Protein AF-A0A5C7Q9T4-F1 (afdb_monomer_lite)

Foldseek 3Di:
DDFDDLDCADPPDDQLALSVLSVLLVVLLVCVVVLVPCVVVNLVSVVSCVVSVSQQSGAARVRHGDPDLQSQCCDDPPRHNVHHPVVNVVSNCVNLVVLVVLLVVQPLDDPPPCPPDPDDDDDDDDDDPPCPVVVVSSLLSNQLNQAPVVLSVCVSVVLEDSVLSSLRRDNDQDPLSVVLVVQLVVVLVPDDPPDDSVVSSVVSSVSSCVSNVNDDCDPVNVVVVCVVVDDPVRVVVVVVVVVVVVVCVVVVHDDDPPPDPDDD

Radius of gyration: 26.48 Å; chains: 1; bounding box: 63×53×76 Å

Secondary structure (DSSP, 8-state):
-PPPP-----TTSPTTSHHHHHHHHHHHHHHHHHTTT-HHHHHHHHHHHHHTTGGGTSB-TTSPBPSSHHHHHHSPTTTS--S-HHHHHHHHHHHHHHHHHHHHSS-----------S----------TTTHHHHHHHHHHHHHHTS-HHHHHHHHTTSS-HHHHHHT--SS--HHHHHHHHHHHHHHHHS-TTS-HHHHHHHHHHHHHHHTT-----HHHHHHHHHHHS-HHHHHHHHHHHHHHHHHHHTTPPPP--------

pLDDT: mean 82.2, std 15.36, range [41.22, 98.38]

Structure (mmCIF, N/CA/C/O backbone):
data_AF-A0A5C7Q9T4-F1
#
_entry.id   AF-A0A5C7Q9T4-F1
#
loop_
_atom_site.group_PDB
_atom_site.id
_atom_site.type_symbol
_atom_site.label_atom_id
_atom_site.label_alt_id
_atom_site.label_comp_id
_atom_site.label_asym_id
_atom_site.label_entity_id
_atom_site.label_seq_id
_atom_site.pdbx_PDB_ins_code
_atom_site.Cartn_x
_atom_site.Cartn_y
_atom_site.Cartn_z
_atom_site.occupancy
_atom_site.B_iso_or_equiv
_atom_site.auth_seq_id
_atom_site.auth_comp_id
_atom_site.auth_asym_id
_atom_site.auth_atom_id
_atom_site.pdbx_PDB_model_num
ATOM 1 N N . MET A 1 1 ? -27.578 15.541 31.234 1.00 64.31 1 MET A N 1
ATOM 2 C CA . MET A 1 1 ? -26.985 14.661 30.208 1.00 64.31 1 MET A CA 1
ATOM 3 C C . MET A 1 1 ? -25.746 15.374 29.712 1.00 64.31 1 MET A C 1
ATOM 5 O O . MET A 1 1 ? -25.884 16.504 29.267 1.00 64.31 1 MET A O 1
ATOM 9 N N . HIS A 1 2 ? -24.559 14.806 29.917 1.00 73.44 2 HIS A N 1
ATOM 10 C CA . HIS A 1 2 ? -23.342 15.383 29.350 1.00 73.44 2 HIS A CA 1
ATOM 11 C C . HIS A 1 2 ? -23.362 15.123 27.846 1.00 73.44 2 HIS A C 1
ATOM 13 O O . HIS A 1 2 ? -23.604 13.993 27.428 1.00 73.44 2 HIS A O 1
ATOM 19 N N . GLU A 1 3 ? -23.189 16.174 27.053 1.00 86.62 3 GLU A N 1
ATOM 20 C CA . GLU A 1 3 ? -23.023 16.048 25.611 1.00 86.62 3 GLU A CA 1
ATOM 21 C C . GLU A 1 3 ? -21.718 15.289 25.364 1.00 86.62 3 GLU A C 1
ATOM 23 O O . GLU A 1 3 ? -20.649 15.720 25.797 1.00 86.62 3 GLU A O 1
ATOM 28 N N . VAL A 1 4 ? -21.821 14.100 24.770 1.00 88.62 4 VAL A N 1
ATOM 29 C CA . VAL A 1 4 ? -20.644 13.309 24.416 1.00 88.62 4 VAL A CA 1
ATOM 30 C C . VAL A 1 4 ? -20.011 14.009 23.217 1.00 88.62 4 VAL A C 1
ATOM 32 O O . VAL A 1 4 ? -20.686 14.252 22.217 1.00 88.62 4 VAL A O 1
ATOM 35 N N . ASP A 1 5 ? -18.729 14.346 23.314 1.00 89.88 5 ASP A N 1
ATOM 36 C CA . ASP A 1 5 ? -17.977 14.922 22.201 1.00 89.88 5 ASP A CA 1
ATOM 37 C C . ASP A 1 5 ? -17.428 13.785 21.320 1.00 89.88 5 ASP A C 1
ATOM 39 O O . ASP A 1 5 ? -16.697 12.926 21.826 1.00 89.88 5 ASP A O 1
ATOM 43 N N . PRO A 1 6 ? -17.737 13.752 20.009 1.00 90.00 6 PRO A N 1
ATOM 44 C CA . PRO A 1 6 ? -17.131 12.795 19.091 1.00 90.00 6 PRO A CA 1
ATOM 45 C C . PRO A 1 6 ? -15.609 12.919 19.025 1.00 90.00 6 PRO A C 1
ATOM 47 O O . PRO A 1 6 ? -14.970 11.962 18.582 1.00 90.00 6 PRO A O 1
ATOM 50 N N . GLY A 1 7 ? -15.047 14.061 19.431 1.00 92.81 7 GLY A N 1
ATOM 51 C CA . GLY A 1 7 ? -13.624 14.323 19.575 1.00 92.81 7 GLY A CA 1
ATOM 52 C C . GLY A 1 7 ? -12.875 14.397 18.245 1.00 92.81 7 GLY A C 1
ATOM 53 O O . GLY A 1 7 ? -13.210 13.729 17.263 1.00 92.81 7 GLY A O 1
ATOM 54 N N . TYR A 1 8 ? -11.812 15.200 18.211 1.00 95.62 8 TYR A N 1
ATOM 55 C CA . TYR A 1 8 ? -10.922 15.282 17.046 1.00 95.62 8 TYR A CA 1
ATOM 56 C C . TYR A 1 8 ? -9.756 14.285 17.095 1.00 95.62 8 TYR A C 1
ATOM 58 O O . TYR A 1 8 ? -9.153 13.988 16.059 1.00 95.62 8 TYR A O 1
ATOM 66 N N . GLY A 1 9 ? -9.475 13.742 18.282 1.00 95.50 9 GLY A N 1
ATOM 67 C CA . GLY A 1 9 ? -8.268 12.971 18.543 1.00 95.50 9 GLY A CA 1
ATOM 68 C C . GLY A 1 9 ? -7.010 13.840 18.581 1.00 95.50 9 GLY A C 1
ATOM 69 O O . GLY A 1 9 ? -7.016 15.003 18.170 1.00 95.50 9 GLY A O 1
ATOM 70 N N . ASP A 1 10 ? -5.907 13.245 19.025 1.00 94.69 10 ASP A N 1
ATOM 71 C CA . ASP A 1 10 ? -4.576 13.853 18.997 1.00 94.69 10 ASP A CA 1
ATOM 72 C C . ASP A 1 10 ? -3.753 13.256 17.833 1.00 94.69 10 ASP A C 1
ATOM 74 O O . ASP A 1 10 ? -3.577 12.035 17.767 1.00 94.69 10 ASP A O 1
ATOM 78 N N . PRO A 1 11 ? -3.239 14.075 16.889 1.00 92.62 11 PRO A N 1
ATOM 79 C CA . PRO A 1 11 ? -2.402 13.594 15.786 1.00 92.62 11 PRO A CA 1
ATOM 80 C C . PRO A 1 11 ? -1.070 12.967 16.231 1.00 92.62 11 PRO A C 1
ATOM 82 O O . PRO A 1 11 ? -0.443 12.273 15.431 1.00 92.62 11 PRO A O 1
ATOM 85 N N . LEU A 1 12 ? -0.625 13.211 17.467 1.00 95.25 12 LEU A N 1
ATOM 86 C CA . LEU A 1 12 ? 0.589 12.636 18.052 1.00 95.25 12 LEU A CA 1
ATOM 87 C C . LEU A 1 12 ? 0.303 11.431 18.959 1.00 95.25 12 LEU A C 1
ATOM 89 O O . LEU A 1 12 ? 1.236 10.850 19.519 1.00 95.25 12 LEU A O 1
ATOM 93 N N . ALA A 1 13 ? -0.965 11.033 19.093 1.00 95.69 13 ALA A N 1
ATOM 94 C CA . ALA A 1 13 ? -1.347 9.896 19.909 1.00 95.69 13 ALA A CA 1
ATOM 95 C C . ALA A 1 13 ? -0.733 8.591 19.387 1.00 95.69 13 ALA A C 1
ATOM 97 O O . ALA A 1 13 ? -0.634 8.339 18.182 1.00 95.69 13 ALA A O 1
ATOM 98 N N . SER A 1 14 ? -0.347 7.718 20.315 1.00 96.00 14 SER A N 1
ATOM 99 C CA . SER A 1 14 ? 0.186 6.403 19.973 1.00 96.00 14 SER A CA 1
ATOM 100 C C . SER A 1 14 ? -0.872 5.546 19.272 1.00 96.00 14 SER A C 1
ATOM 102 O O . SER A 1 14 ? -2.052 5.551 19.635 1.00 96.00 14 SER A O 1
ATOM 104 N N . ILE A 1 15 ? -0.448 4.779 18.265 1.00 95.62 15 ILE A N 1
ATOM 105 C CA . ILE A 1 15 ? -1.334 3.874 17.521 1.00 95.62 15 ILE A CA 1
ATOM 106 C C . ILE A 1 15 ? -1.974 2.868 18.487 1.00 95.62 15 ILE A C 1
ATOM 108 O O . ILE A 1 15 ? -1.276 2.213 19.260 1.00 95.62 15 ILE A O 1
ATOM 112 N N . GLY A 1 16 ? -3.298 2.721 18.406 1.00 93.62 16 GLY A N 1
ATOM 113 C CA . GLY A 1 16 ? -4.087 1.855 19.287 1.00 93.62 16 GLY A CA 1
ATOM 114 C C . GLY A 1 16 ? -4.575 2.522 20.578 1.00 93.62 16 GLY A C 1
ATOM 115 O O . GLY A 1 16 ? -5.223 1.856 21.377 1.00 93.62 16 GLY A O 1
ATOM 116 N N . SER A 1 17 ? -4.294 3.810 20.790 1.00 97.94 17 SER A N 1
ATOM 117 C CA . SER A 1 17 ? -4.938 4.603 21.846 1.00 97.94 17 SER A CA 1
ATOM 118 C C . SER A 1 17 ? -6.314 5.129 21.409 1.00 97.94 17 SER A C 1
ATOM 120 O O . SER A 1 17 ? -6.625 5.177 20.217 1.00 97.94 17 SER A O 1
ATOM 122 N N . GLU A 1 18 ? -7.136 5.552 22.373 1.00 97.56 18 GLU A N 1
ATOM 123 C CA . GLU A 1 18 ? -8.444 6.173 22.114 1.00 97.56 18 GLU A CA 1
ATOM 124 C C . GLU A 1 18 ? -8.319 7.458 21.279 1.00 97.56 18 GLU A C 1
ATOM 126 O O . GLU A 1 18 ? -9.021 7.624 20.282 1.00 97.56 18 GLU A O 1
ATOM 131 N N . GLU A 1 19 ? -7.381 8.340 21.632 1.00 98.00 19 GLU A N 1
ATOM 132 C CA . GLU A 1 19 ? -7.152 9.593 20.903 1.00 98.00 19 GLU A CA 1
ATOM 133 C C . GLU A 1 19 ? -6.703 9.349 19.457 1.00 98.00 19 GLU A C 1
ATOM 135 O O . GLU A 1 19 ? -7.175 10.013 18.532 1.00 98.00 19 GLU A O 1
ATOM 140 N N . TRP A 1 20 ? -5.871 8.328 19.229 1.00 98.06 20 TRP A N 1
ATOM 141 C CA . TRP A 1 20 ? -5.532 7.890 17.876 1.00 98.06 20 TRP A CA 1
ATOM 142 C C . TRP A 1 20 ? -6.755 7.348 17.125 1.00 98.06 20 TRP A C 1
ATOM 144 O O . TRP A 1 20 ? -6.932 7.648 15.945 1.00 98.06 20 TRP A O 1
ATOM 154 N N . ALA A 1 21 ? -7.620 6.572 17.782 1.00 98.19 21 ALA A N 1
ATOM 155 C CA . ALA A 1 21 ? -8.805 5.999 17.151 1.00 98.19 21 ALA A CA 1
ATOM 156 C C . ALA A 1 21 ? -9.826 7.079 16.741 1.00 98.19 21 ALA A C 1
ATOM 158 O O . ALA A 1 21 ? -10.389 7.005 15.644 1.00 98.19 21 ALA A O 1
ATOM 159 N N . LYS A 1 22 ? -10.003 8.130 17.559 1.00 97.94 22 LYS A N 1
ATOM 160 C CA . LYS A 1 22 ? -10.798 9.326 17.210 1.00 97.94 22 LYS A CA 1
ATOM 161 C C . LYS A 1 22 ? -10.256 10.004 15.951 1.00 97.94 22 LYS A C 1
ATOM 163 O O . LYS A 1 22 ? -11.020 10.317 15.033 1.00 97.94 22 LYS A O 1
ATOM 168 N N . ARG A 1 23 ? -8.929 10.154 15.863 1.00 97.62 23 ARG A N 1
ATOM 169 C CA . ARG A 1 23 ? -8.261 10.718 14.685 1.00 97.62 23 ARG A CA 1
ATOM 170 C C . ARG A 1 23 ? -8.425 9.833 13.448 1.00 97.62 23 ARG A C 1
ATOM 172 O O . ARG A 1 23 ? -8.806 10.325 12.385 1.00 97.62 23 ARG A O 1
ATOM 179 N N . TRP A 1 24 ? -8.183 8.530 13.589 1.00 97.88 24 TRP A N 1
ATOM 180 C CA . TRP A 1 24 ? -8.356 7.538 12.527 1.00 97.88 24 TRP A CA 1
ATOM 181 C C . TRP A 1 24 ? -9.786 7.554 11.971 1.00 97.88 24 TRP A C 1
ATOM 183 O O . TRP A 1 24 ? -9.946 7.531 10.752 1.00 97.88 24 TRP A O 1
ATOM 193 N N . ARG A 1 25 ? -10.818 7.683 12.822 1.00 98.06 25 ARG A N 1
ATOM 194 C CA . ARG A 1 25 ? -12.219 7.803 12.382 1.00 98.06 25 ARG A CA 1
ATOM 195 C C . ARG A 1 25 ? -12.411 8.996 11.450 1.00 98.06 25 ARG A C 1
ATOM 197 O O . ARG A 1 25 ? -12.996 8.828 10.385 1.00 98.06 25 ARG A O 1
ATOM 204 N N . LEU A 1 26 ? -11.944 10.184 11.841 1.00 97.12 26 LEU A N 1
ATOM 205 C CA . LEU A 1 26 ? -12.106 11.400 11.034 1.00 97.12 26 LEU A CA 1
ATOM 206 C C . LEU A 1 26 ? -11.416 11.280 9.673 1.00 97.12 26 LEU A C 1
ATOM 208 O O . LEU A 1 26 ? -11.994 11.617 8.640 1.00 97.12 26 LEU A O 1
ATOM 212 N N . GLU A 1 27 ? -10.190 10.760 9.655 1.00 96.69 27 GLU A N 1
ATOM 213 C CA . GLU A 1 27 ? -9.472 10.533 8.400 1.00 96.69 27 GLU A CA 1
ATOM 214 C C . GLU A 1 27 ? -10.171 9.487 7.530 1.00 96.69 27 GLU A C 1
ATOM 216 O O . GLU A 1 27 ? -10.282 9.660 6.312 1.00 96.69 27 GLU A O 1
ATOM 221 N N . PHE A 1 28 ? -10.694 8.426 8.148 1.00 97.31 28 PHE A N 1
ATOM 222 C CA . PHE A 1 28 ? -11.410 7.398 7.416 1.00 97.31 28 PHE A CA 1
ATOM 223 C C . PHE A 1 28 ? -12.739 7.914 6.861 1.00 97.31 28 PHE A C 1
ATOM 225 O O . PHE A 1 28 ? -13.066 7.608 5.722 1.00 97.31 28 PHE A O 1
ATOM 232 N N . GLN A 1 29 ? -13.475 8.757 7.585 1.00 97.06 29 GLN A N 1
ATOM 233 C CA . GLN A 1 29 ? -14.683 9.405 7.063 1.00 97.06 29 GLN A CA 1
ATOM 234 C C . GLN A 1 29 ? -14.394 10.215 5.793 1.00 97.06 29 GLN A C 1
ATOM 236 O O . GLN A 1 29 ? -15.161 10.128 4.834 1.00 97.06 29 GLN A O 1
ATOM 241 N N . GLY A 1 30 ? -13.270 10.941 5.751 1.00 94.75 30 GLY A N 1
ATOM 242 C CA . GLY A 1 30 ? -12.839 11.657 4.547 1.00 94.75 30 GLY A CA 1
ATOM 243 C C . GLY A 1 30 ? -12.553 10.716 3.372 1.00 94.75 30 GLY A C 1
ATOM 244 O O . GLY A 1 30 ? -12.967 10.971 2.248 1.00 94.75 30 GLY A O 1
ATOM 245 N N . ILE A 1 31 ? -11.898 9.583 3.631 1.00 93.81 31 ILE A N 1
ATOM 246 C CA . ILE A 1 31 ? -11.555 8.595 2.593 1.00 93.81 31 ILE A CA 1
ATOM 247 C C . ILE A 1 31 ? -12.759 7.757 2.161 1.00 93.81 31 ILE A C 1
ATOM 249 O O . ILE A 1 31 ? -12.828 7.335 1.010 1.00 93.81 31 ILE A O 1
ATOM 253 N N . ALA A 1 32 ? -13.712 7.514 3.057 1.00 93.06 32 ALA A N 1
ATOM 254 C CA . ALA A 1 32 ? -14.906 6.732 2.771 1.00 93.06 32 ALA A CA 1
ATOM 255 C C . ALA A 1 32 ? -15.739 7.371 1.648 1.00 93.06 32 ALA A C 1
ATOM 257 O O . ALA A 1 32 ? -16.333 6.659 0.842 1.00 93.06 32 ALA A O 1
ATOM 258 N N . GLN A 1 33 ? -15.723 8.702 1.533 1.00 90.62 33 GLN A N 1
ATOM 259 C CA . GLN A 1 33 ? -16.363 9.420 0.425 1.00 90.62 33 GLN A CA 1
ATOM 260 C C . GLN A 1 33 ? -15.672 9.158 -0.927 1.00 90.62 33 GLN A C 1
ATOM 262 O O . GLN A 1 33 ? -16.347 9.074 -1.951 1.00 90.62 33 GLN A O 1
ATOM 267 N N . ASP A 1 34 ? -14.352 8.946 -0.922 1.00 91.31 34 ASP A N 1
ATOM 268 C CA . ASP A 1 34 ? -13.531 8.663 -2.109 1.00 91.31 34 ASP A CA 1
ATOM 269 C C . ASP A 1 34 ? -13.522 7.174 -2.505 1.00 91.31 34 ASP A C 1
ATOM 271 O O . ASP A 1 34 ? -13.018 6.813 -3.568 1.00 91.31 34 ASP A O 1
ATOM 275 N N . MET A 1 35 ? -14.047 6.272 -1.670 1.00 90.19 35 MET A N 1
ATOM 276 C CA . MET A 1 35 ? -13.976 4.827 -1.925 1.00 90.19 35 MET A CA 1
ATOM 277 C C . MET A 1 35 ? -14.533 4.367 -3.283 1.00 90.19 35 MET A C 1
ATOM 279 O O . MET A 1 35 ? -13.931 3.459 -3.855 1.00 90.19 35 MET A O 1
ATOM 283 N N . PRO A 1 36 ? -15.604 4.960 -3.853 1.00 88.62 36 PRO A N 1
ATOM 284 C CA . PRO A 1 36 ? -16.060 4.589 -5.192 1.00 88.62 36 PRO A CA 1
ATOM 285 C C . PRO A 1 36 ? -15.019 4.811 -6.299 1.00 88.62 36 PRO A C 1
ATOM 287 O O . PRO A 1 36 ? -15.054 4.108 -7.305 1.00 88.62 36 PRO A O 1
ATOM 290 N N . SER A 1 37 ? -14.111 5.780 -6.137 1.00 85.25 37 SER A N 1
ATOM 291 C CA . SER A 1 37 ? -13.093 6.134 -7.135 1.00 85.25 37 SER A CA 1
ATOM 292 C C . SER A 1 37 ? -11.683 5.655 -6.771 1.00 85.25 37 SER A C 1
ATOM 294 O O . SER A 1 37 ? -10.844 5.512 -7.659 1.00 85.25 37 SER A O 1
ATOM 296 N N . ALA A 1 38 ? -11.411 5.395 -5.489 1.00 85.81 38 ALA A N 1
ATOM 297 C CA . ALA A 1 38 ? -10.105 4.966 -4.986 1.00 85.81 38 ALA A CA 1
ATOM 298 C C . ALA A 1 38 ? -10.228 3.944 -3.831 1.00 85.81 38 ALA A C 1
ATOM 300 O O . ALA A 1 38 ? -9.803 4.225 -2.698 1.00 85.81 38 ALA A O 1
ATOM 301 N N . PRO A 1 39 ? -10.789 2.747 -4.080 1.00 88.44 39 PRO A N 1
ATOM 302 C CA . PRO A 1 39 ? -11.105 1.781 -3.028 1.00 88.44 39 PRO A CA 1
ATOM 303 C C . PRO A 1 39 ? -9.851 1.244 -2.309 1.00 88.44 39 PRO A C 1
ATOM 305 O O . PRO A 1 39 ? -9.915 0.878 -1.134 1.00 88.44 39 PRO A O 1
ATOM 308 N N . GLU A 1 40 ? -8.666 1.293 -2.931 1.00 84.38 40 GLU A N 1
ATOM 309 C CA . GLU A 1 40 ? -7.410 0.867 -2.299 1.00 84.38 40 GLU A CA 1
ATOM 310 C C . GLU A 1 40 ? -6.979 1.778 -1.142 1.00 84.38 40 GLU A C 1
ATOM 312 O O . GLU A 1 40 ? -6.238 1.341 -0.257 1.00 84.38 40 GLU A O 1
ATOM 317 N N . ARG A 1 41 ? -7.407 3.051 -1.133 1.00 87.50 41 ARG A N 1
ATOM 318 C CA . ARG A 1 41 ? -7.173 3.950 0.011 1.00 87.50 41 ARG A CA 1
ATOM 319 C C . ARG A 1 41 ? -8.025 3.521 1.202 1.00 87.50 41 ARG A C 1
ATOM 321 O O . ARG A 1 41 ? -7.490 3.426 2.306 1.00 87.50 41 ARG A O 1
ATOM 328 N N . GLY A 1 42 ? -9.298 3.206 0.958 1.00 92.38 42 GLY A N 1
ATOM 329 C CA . GLY A 1 42 ? -10.221 2.694 1.973 1.00 92.38 42 GLY A CA 1
ATOM 330 C C . GLY A 1 42 ? -9.748 1.369 2.569 1.00 92.38 42 GLY A C 1
ATOM 331 O O . GLY A 1 42 ? -9.694 1.235 3.789 1.00 92.38 42 GLY A O 1
ATOM 332 N N . LEU A 1 43 ? -9.283 0.439 1.726 1.00 91.81 43 LEU A N 1
ATOM 333 C CA . LEU A 1 43 ? -8.731 -0.850 2.161 1.00 91.81 43 LEU A CA 1
ATOM 334 C C . LEU A 1 43 ? -7.582 -0.704 3.165 1.00 91.81 43 LEU A C 1
ATOM 336 O O . LEU A 1 43 ? -7.540 -1.420 4.162 1.00 91.81 43 LEU A O 1
ATOM 340 N N . ARG A 1 44 ? -6.661 0.243 2.953 1.00 89.31 44 ARG A N 1
ATOM 341 C CA . ARG A 1 44 ? -5.542 0.450 3.889 1.00 89.31 44 ARG A CA 1
ATOM 342 C C . ARG A 1 44 ? -6.006 0.950 5.255 1.00 89.31 44 ARG A C 1
ATOM 344 O O . ARG A 1 44 ? -5.477 0.503 6.269 1.00 89.31 44 ARG A O 1
ATOM 351 N N . TYR A 1 45 ? -6.975 1.866 5.285 1.00 94.50 45 TYR A N 1
ATOM 352 C CA . TYR A 1 45 ? -7.534 2.379 6.540 1.00 94.50 45 TYR A CA 1
ATOM 353 C C . TYR A 1 45 ? -8.340 1.316 7.278 1.00 94.50 45 TYR A C 1
ATOM 355 O O . TYR A 1 45 ? -8.209 1.209 8.497 1.00 94.50 45 TYR A O 1
ATOM 363 N N . TYR A 1 46 ? -9.098 0.504 6.536 1.00 95.62 46 TYR A N 1
ATOM 364 C CA . TYR A 1 46 ? -9.792 -0.665 7.062 1.00 95.62 46 TYR A CA 1
ATOM 365 C C . TYR A 1 46 ? -8.822 -1.627 7.748 1.00 95.62 46 TYR A C 1
ATOM 367 O O . TYR A 1 46 ? -8.965 -1.883 8.936 1.00 95.62 46 TYR A O 1
ATOM 375 N N . GLN A 1 47 ? -7.780 -2.075 7.040 1.00 92.69 47 GLN A N 1
ATOM 376 C CA . GLN A 1 47 ? -6.787 -3.015 7.572 1.00 92.69 47 GLN A CA 1
ATOM 377 C C . GLN A 1 47 ? -6.060 -2.466 8.808 1.00 92.69 47 GLN A C 1
ATOM 379 O O . GLN A 1 47 ? -5.793 -3.202 9.759 1.00 92.69 47 GLN A O 1
ATOM 384 N N . LEU A 1 48 ? -5.737 -1.167 8.817 1.00 93.44 48 LEU A N 1
ATOM 385 C CA . LEU A 1 48 ? -5.123 -0.525 9.979 1.00 93.44 48 LEU A CA 1
ATOM 386 C C . LEU A 1 48 ? -6.091 -0.476 11.172 1.00 93.44 48 LEU A C 1
ATOM 388 O O . LEU A 1 48 ? -5.692 -0.783 12.295 1.00 93.44 48 LEU A O 1
ATOM 392 N N . GLY A 1 49 ? -7.354 -0.124 10.922 1.00 96.56 49 GLY A N 1
ATOM 393 C CA . GLY A 1 49 ? -8.409 -0.118 11.931 1.00 96.56 49 GLY A CA 1
ATOM 394 C C . GLY A 1 49 ? -8.681 -1.510 12.493 1.00 96.56 49 GLY A C 1
ATOM 395 O O . GLY A 1 49 ? -8.797 -1.658 13.703 1.00 96.56 49 GLY A O 1
ATOM 396 N N . GLU A 1 50 ? -8.704 -2.532 11.639 1.00 96.06 50 GLU A N 1
ATOM 397 C CA . GLU A 1 50 ? -8.913 -3.939 11.995 1.00 96.06 50 GLU A CA 1
ATOM 398 C C . GLU A 1 50 ? -7.795 -4.473 12.880 1.00 96.06 50 GLU A C 1
ATOM 400 O O . GLU A 1 50 ? -8.057 -4.981 13.971 1.00 96.06 50 GLU A O 1
ATOM 405 N N . LYS A 1 51 ? -6.541 -4.250 12.474 1.00 93.75 51 LYS A N 1
ATOM 406 C CA . LYS A 1 51 ? -5.360 -4.663 13.237 1.00 93.75 51 LYS A CA 1
ATOM 407 C C . LYS A 1 51 ? -5.359 -4.131 14.674 1.00 93.75 51 LYS A C 1
ATOM 409 O O . LYS A 1 51 ? -4.885 -4.818 15.576 1.00 93.75 51 LYS A O 1
ATOM 414 N N . HIS A 1 52 ? -5.859 -2.915 14.882 1.00 97.19 52 HIS A N 1
ATOM 415 C CA . HIS A 1 52 ? -5.861 -2.242 16.184 1.00 97.19 52 HIS A CA 1
ATOM 416 C C . HIS A 1 52 ? -7.250 -2.155 16.830 1.00 97.19 52 HIS A C 1
ATOM 418 O O . HIS A 1 52 ? -7.392 -1.502 17.860 1.00 97.19 52 HIS A O 1
ATOM 424 N N . ARG A 1 53 ? -8.268 -2.796 16.238 1.00 97.62 53 ARG A N 1
ATOM 425 C CA . ARG A 1 53 ? -9.681 -2.712 16.645 1.00 97.62 53 ARG A CA 1
ATOM 426 C C . ARG A 1 53 ? -10.142 -1.275 16.932 1.00 97.62 53 ARG A C 1
ATOM 428 O O . ARG A 1 53 ? -10.829 -1.020 17.914 1.00 97.62 53 ARG A O 1
ATOM 435 N N . ALA A 1 54 ? -9.773 -0.324 16.075 1.00 97.94 54 ALA A N 1
ATOM 436 C CA . ALA A 1 54 ? -9.951 1.110 16.330 1.00 97.94 54 ALA A CA 1
ATOM 437 C C . ALA A 1 54 ? -11.400 1.497 16.688 1.00 97.94 54 ALA A C 1
ATOM 439 O O . ALA A 1 54 ? -11.627 2.310 17.581 1.00 97.94 54 ALA A O 1
ATOM 440 N N . TRP A 1 55 ? -12.393 0.869 16.053 1.00 98.12 55 TRP A N 1
ATOM 441 C CA . TRP A 1 55 ? -13.812 1.138 16.312 1.00 98.12 55 TRP A CA 1
ATOM 442 C C . TRP A 1 55 ? -14.265 0.779 17.732 1.00 98.12 55 TRP A C 1
ATOM 444 O O . TRP A 1 55 ? -15.214 1.378 18.225 1.00 98.12 55 TRP A O 1
ATOM 454 N N . THR A 1 56 ? -13.596 -0.156 18.416 1.00 98.12 56 THR A N 1
ATOM 455 C CA . THR A 1 56 ? -13.952 -0.512 19.799 1.00 98.12 56 THR A CA 1
ATOM 456 C C . THR A 1 56 ? -13.405 0.480 20.820 1.00 98.12 56 THR A C 1
ATOM 458 O O . THR A 1 56 ? -13.728 0.367 21.994 1.00 98.12 56 THR A O 1
ATOM 461 N N . LEU A 1 57 ? -12.545 1.410 20.396 1.00 97.75 57 LEU A N 1
ATOM 462 C CA . LEU A 1 57 ? -11.919 2.414 21.261 1.00 97.75 57 LEU A CA 1
ATOM 463 C C . LEU A 1 57 ? -12.663 3.751 21.237 1.00 97.75 57 LEU A C 1
ATOM 465 O O . LEU A 1 57 ? -12.490 4.562 22.133 1.00 97.75 57 LEU A O 1
ATOM 469 N N . ILE A 1 58 ? -13.502 3.978 20.229 1.00 97.06 58 ILE A N 1
ATOM 470 C CA . ILE A 1 58 ? -14.339 5.174 20.105 1.00 97.06 58 ILE A CA 1
ATOM 471 C C . ILE A 1 58 ? -15.753 4.881 20.599 1.00 97.06 58 ILE A C 1
ATOM 473 O O . ILE A 1 58 ? -16.214 3.737 20.551 1.00 97.06 58 ILE A O 1
ATOM 477 N N . THR A 1 59 ? -16.421 5.913 21.094 1.00 97.75 59 THR A N 1
ATOM 478 C CA . THR A 1 59 ? -17.797 5.850 21.582 1.00 97.75 59 THR A CA 1
ATOM 479 C C . THR A 1 59 ? -18.770 6.431 20.562 1.00 97.75 59 THR A C 1
ATOM 481 O O . THR A 1 59 ? -18.377 7.166 19.657 1.00 97.75 59 THR A O 1
ATOM 484 N N . ASP A 1 60 ? -20.038 6.060 20.679 1.00 97.50 60 ASP A N 1
ATOM 485 C CA . ASP A 1 60 ? -21.157 6.616 19.932 1.00 97.50 60 ASP A CA 1
ATOM 486 C C . ASP A 1 60 ? -21.769 7.838 20.647 1.00 97.50 60 ASP A C 1
ATOM 488 O O . ASP A 1 60 ? -21.255 8.315 21.661 1.00 97.50 60 ASP A O 1
ATOM 492 N N . ALA A 1 61 ? -22.899 8.341 20.138 1.00 97.19 61 ALA A N 1
ATOM 493 C CA . ALA A 1 61 ? -23.584 9.495 20.726 1.00 97.19 61 ALA A CA 1
ATOM 494 C C . ALA A 1 61 ? -24.118 9.249 22.152 1.00 97.19 61 ALA A C 1
ATOM 496 O O . ALA A 1 61 ? -24.429 10.204 22.862 1.00 97.19 61 ALA A O 1
ATOM 497 N N . GLU A 1 62 ? -24.247 7.988 22.568 1.00 96.50 62 GLU A N 1
ATOM 498 C CA . GLU A 1 62 ? -24.674 7.583 23.911 1.00 96.50 62 GLU A CA 1
ATOM 499 C C . GLU A 1 62 ? -23.479 7.307 24.836 1.00 96.50 62 GLU A C 1
ATOM 501 O O . GLU A 1 62 ? -23.667 6.937 25.996 1.00 96.50 62 GLU A O 1
ATOM 506 N N . GLY A 1 63 ? -22.249 7.468 24.340 1.00 95.81 63 GLY A N 1
ATOM 507 C CA . GLY A 1 63 ? -21.033 7.145 25.078 1.00 95.81 63 GLY A CA 1
ATOM 508 C C . GLY A 1 63 ? -20.709 5.649 25.097 1.00 95.81 63 GLY A C 1
ATOM 509 O O . GLY A 1 63 ? -19.870 5.224 25.888 1.00 95.81 63 GLY A O 1
ATOM 510 N N . LYS A 1 64 ? -21.350 4.831 24.253 1.00 97.69 64 LYS A N 1
ATOM 511 C CA . LYS A 1 64 ? -21.109 3.384 24.176 1.00 97.69 64 LYS A CA 1
ATOM 512 C C . LYS A 1 64 ? -20.105 3.061 23.080 1.00 97.69 64 LYS A C 1
ATOM 514 O O . LYS A 1 64 ? -20.160 3.618 21.991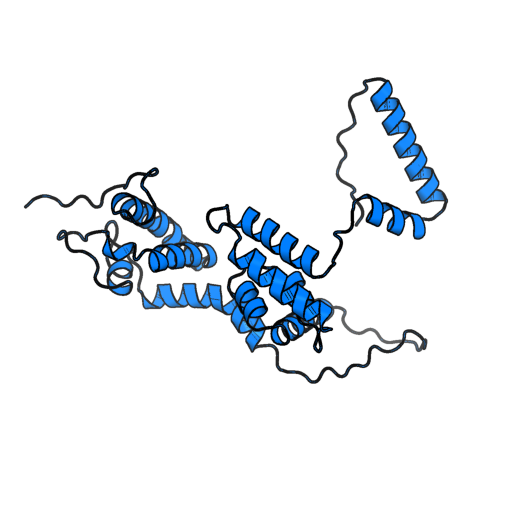 1.00 97.69 64 LYS A O 1
ATOM 519 N N . HIS A 1 65 ? -19.203 2.123 23.343 1.00 97.50 65 HIS A N 1
ATOM 520 C CA . HIS A 1 65 ? -18.272 1.645 22.323 1.00 97.50 65 HIS A CA 1
ATOM 521 C C . HIS A 1 65 ? -18.972 0.796 21.259 1.00 97.50 65 HIS A C 1
ATOM 523 O O . HIS A 1 65 ? -19.909 0.052 21.560 1.00 97.50 65 HIS A O 1
ATOM 529 N N . PHE A 1 66 ? -18.474 0.846 20.022 1.00 97.94 66 PHE A N 1
ATOM 530 C CA . PHE A 1 66 ? -19.005 0.012 18.947 1.00 97.94 66 PHE A CA 1
ATOM 531 C C . PHE A 1 66 ? -18.583 -1.452 19.137 1.00 97.94 66 PHE A C 1
ATOM 533 O O . PHE A 1 66 ? -17.384 -1.748 19.147 1.00 97.94 66 PHE A O 1
ATOM 540 N N . PRO A 1 67 ? -19.534 -2.399 19.243 1.00 97.19 67 PRO A N 1
ATOM 541 C CA . PRO A 1 67 ? -19.205 -3.802 19.489 1.00 97.19 67 PRO A CA 1
ATOM 542 C C . PRO A 1 67 ? -18.609 -4.486 18.252 1.00 97.19 67 PRO A C 1
ATOM 544 O O . PRO A 1 67 ? -17.790 -5.398 18.380 1.00 97.19 67 PRO A O 1
ATOM 547 N N . THR A 1 68 ? -19.003 -4.046 17.054 1.00 98.12 68 THR A N 1
ATOM 548 C CA . THR A 1 68 ? -18.597 -4.645 15.779 1.00 98.12 68 THR A CA 1
ATOM 549 C C . THR A 1 68 ? -18.226 -3.587 14.747 1.00 98.12 68 THR A C 1
ATOM 551 O O . THR A 1 68 ? -18.584 -2.411 14.871 1.00 98.12 68 THR A O 1
ATOM 554 N N . TRP A 1 69 ? -17.507 -4.026 13.713 1.00 97.38 69 TRP A N 1
ATOM 555 C CA . TRP A 1 69 ? -17.147 -3.191 12.571 1.00 97.38 69 TRP A CA 1
ATOM 556 C C . TRP A 1 69 ? -18.389 -2.661 11.848 1.00 97.38 69 TRP A C 1
ATOM 558 O O . TRP A 1 69 ? -18.474 -1.483 11.509 1.00 97.38 69 TRP A O 1
ATOM 568 N N . GLU A 1 70 ? -19.378 -3.528 11.650 1.00 97.88 70 GLU A N 1
ATOM 569 C CA . GLU A 1 70 ? -20.615 -3.228 10.937 1.00 97.88 70 GLU A CA 1
ATOM 570 C C . GLU A 1 70 ? -21.421 -2.156 11.668 1.00 97.88 70 GLU A C 1
ATOM 572 O O . GLU A 1 70 ? -21.948 -1.251 11.024 1.00 97.88 70 GLU A O 1
ATOM 577 N N . ALA A 1 71 ? -21.460 -2.218 13.005 1.00 98.19 71 ALA A N 1
ATOM 578 C CA . ALA A 1 71 ? -22.111 -1.201 13.821 1.00 98.19 71 ALA A CA 1
ATOM 579 C C . ALA A 1 71 ? -21.455 0.168 13.605 1.00 98.19 71 ALA A C 1
ATOM 581 O O . ALA A 1 71 ? -22.153 1.139 13.334 1.00 98.19 71 ALA A O 1
ATOM 582 N N . PHE A 1 72 ? -20.122 0.240 13.646 1.00 98.25 72 PHE A N 1
ATOM 583 C CA . PHE A 1 72 ? -19.381 1.476 13.387 1.00 98.25 72 PHE A CA 1
ATOM 584 C C . PHE A 1 72 ? -19.565 1.997 11.952 1.00 98.25 72 PHE A C 1
ATOM 586 O O . PHE A 1 72 ? -19.741 3.198 11.737 1.00 98.25 72 PHE A O 1
ATOM 593 N N . CYS A 1 73 ? -19.543 1.101 10.964 1.00 97.75 73 CYS A N 1
ATOM 594 C CA . CYS A 1 73 ? -19.702 1.458 9.560 1.00 97.75 73 CYS A CA 1
ATOM 595 C C . CYS A 1 73 ? -21.092 2.068 9.299 1.00 97.75 73 CYS A C 1
ATOM 597 O O . CYS A 1 73 ? -21.185 3.172 8.754 1.00 97.75 73 CYS A O 1
ATOM 599 N N . ALA A 1 74 ? -22.147 1.407 9.787 1.00 98.06 74 ALA A N 1
ATOM 600 C CA . ALA A 1 74 ? -23.533 1.842 9.632 1.00 98.06 74 ALA A CA 1
ATOM 601 C C . ALA A 1 74 ? -23.872 3.111 10.431 1.00 98.06 74 ALA A C 1
ATOM 603 O O . ALA A 1 74 ? -24.776 3.858 10.051 1.00 98.06 74 ALA A O 1
ATOM 604 N N . TYR A 1 75 ? -23.178 3.369 11.544 1.00 98.38 75 TYR A N 1
ATOM 605 C CA . TYR A 1 75 ? -23.506 4.495 12.411 1.00 98.38 75 TYR A CA 1
ATOM 606 C C . TYR A 1 75 ? -23.205 5.838 11.739 1.00 98.38 75 TYR A C 1
ATOM 608 O O . TYR A 1 75 ? -22.182 6.015 11.079 1.00 98.38 75 TYR A O 1
ATOM 616 N N . ARG A 1 76 ? -24.101 6.812 11.914 1.00 97.62 76 ARG A N 1
ATOM 617 C CA . ARG A 1 76 ? -24.020 8.120 11.248 1.00 97.62 76 ARG A CA 1
ATOM 618 C C . ARG A 1 76 ? -22.790 8.933 11.667 1.00 97.62 76 ARG A C 1
ATOM 620 O O . ARG A 1 76 ? -22.329 8.853 12.807 1.00 97.62 76 ARG A O 1
ATOM 627 N N . GLN A 1 77 ? -22.318 9.794 10.770 1.00 97.00 77 GLN A N 1
ATOM 628 C CA . GLN A 1 77 ? -21.329 10.820 11.108 1.00 97.00 77 GLN A CA 1
ATOM 629 C C . GLN A 1 77 ? -21.926 11.830 12.118 1.00 97.00 77 GLN A C 1
ATOM 631 O O . GLN A 1 77 ? -23.139 12.062 12.095 1.00 97.00 77 GLN A O 1
ATOM 636 N N . PRO A 1 78 ? -21.118 12.408 13.028 1.00 96.81 78 PRO A N 1
ATOM 637 C CA . PRO A 1 78 ? -19.658 12.287 13.115 1.00 96.81 78 PRO A CA 1
ATOM 638 C C . PRO A 1 78 ? -19.164 11.024 13.837 1.00 96.81 78 PRO A C 1
ATOM 640 O O . PRO A 1 78 ? -17.963 10.808 13.901 1.00 96.81 78 PRO A O 1
ATOM 643 N N . TRP A 1 79 ? -20.051 10.185 14.368 1.00 97.94 79 TRP A N 1
ATOM 644 C CA . TRP A 1 79 ? -19.708 9.093 15.286 1.00 97.94 79 TRP A CA 1
ATOM 645 C C . TRP A 1 79 ? -19.208 7.814 14.599 1.00 97.94 79 TRP A C 1
ATOM 647 O O . TRP A 1 79 ? -18.247 7.212 15.070 1.00 97.94 79 TRP A O 1
ATOM 657 N N . GLY A 1 80 ? -19.819 7.431 13.475 1.00 97.56 80 GLY A N 1
ATOM 658 C CA . GLY A 1 80 ? -19.422 6.290 12.637 1.00 97.56 80 GLY A CA 1
ATOM 659 C C . GLY A 1 80 ? -19.063 6.698 11.209 1.00 97.56 80 GLY A C 1
ATOM 660 O O . GLY A 1 80 ? -18.797 7.870 10.952 1.00 97.56 80 GLY A O 1
ATOM 661 N N . LEU A 1 81 ? -19.053 5.767 10.253 1.00 96.94 81 LEU A N 1
ATOM 662 C CA . LEU A 1 81 ? -18.746 6.103 8.849 1.00 96.94 81 LEU A CA 1
ATOM 663 C C . LEU A 1 81 ? -19.952 6.650 8.076 1.00 96.94 81 LEU A C 1
ATOM 665 O O . LEU A 1 81 ? -19.766 7.402 7.117 1.00 96.94 81 LEU A O 1
ATOM 669 N N . GLY A 1 82 ? -21.170 6.301 8.490 1.00 96.88 82 GLY A N 1
ATOM 670 C CA . GLY A 1 82 ? -22.402 6.606 7.766 1.00 96.88 82 GLY A CA 1
ATOM 671 C C . GLY A 1 82 ? -22.495 5.872 6.428 1.00 96.88 82 GLY A C 1
ATOM 672 O O . GLY A 1 82 ? -23.054 6.411 5.475 1.00 96.88 82 GLY A O 1
ATOM 673 N N . MET A 1 83 ? -21.911 4.675 6.333 1.00 96.12 83 MET A N 1
ATOM 674 C CA . MET A 1 83 ? -21.889 3.860 5.122 1.00 96.12 83 MET A CA 1
ATOM 675 C C . MET A 1 83 ? -22.566 2.514 5.379 1.00 96.12 83 MET A C 1
ATOM 677 O O . MET A 1 83 ? -22.379 1.901 6.423 1.00 96.12 83 MET A O 1
ATOM 681 N N . ASP A 1 84 ? -23.336 2.031 4.405 1.00 96.44 84 ASP A N 1
ATOM 682 C CA . ASP A 1 84 ? -23.873 0.671 4.448 1.00 96.44 84 ASP A CA 1
ATOM 683 C C . ASP A 1 84 ? -22.712 -0.350 4.500 1.00 96.44 84 ASP A C 1
ATOM 685 O O . ASP A 1 84 ? -21.887 -0.361 3.575 1.00 96.44 84 ASP A O 1
ATOM 689 N N . PRO A 1 85 ? -22.636 -1.215 5.533 1.00 96.12 85 PRO A N 1
ATOM 690 C CA . PRO A 1 85 ? -21.592 -2.230 5.654 1.00 96.12 85 PRO A CA 1
ATOM 691 C C . PRO A 1 85 ? -21.479 -3.144 4.429 1.00 96.12 85 PRO A C 1
ATOM 693 O O . PRO A 1 85 ? -20.372 -3.539 4.059 1.00 96.12 85 PRO A O 1
ATOM 696 N N . VAL A 1 86 ? -22.597 -3.450 3.760 1.00 92.38 86 VAL A N 1
ATOM 697 C CA . VAL A 1 86 ? -22.604 -4.291 2.552 1.00 92.38 86 VAL A CA 1
ATOM 698 C C . VAL A 1 86 ? -21.912 -3.568 1.400 1.00 92.38 86 VAL A C 1
ATOM 700 O O . VAL A 1 86 ? -21.053 -4.135 0.721 1.00 92.38 86 VAL A O 1
ATOM 703 N N . LYS A 1 87 ? -22.231 -2.285 1.212 1.00 91.62 87 LYS A N 1
ATOM 704 C CA . LYS A 1 87 ? -21.602 -1.438 0.195 1.00 91.62 87 LYS A CA 1
ATOM 705 C C . LYS A 1 87 ? -20.113 -1.238 0.476 1.00 91.62 87 LYS A C 1
ATOM 707 O O . LYS A 1 87 ? -19.302 -1.319 -0.443 1.00 91.62 87 LYS A O 1
ATOM 712 N N . PHE A 1 88 ? -19.752 -1.014 1.739 1.00 93.31 88 PHE A N 1
ATOM 713 C CA . PHE A 1 88 ? -18.359 -0.925 2.166 1.00 93.31 88 PHE A CA 1
ATOM 714 C C . PHE A 1 88 ? -17.593 -2.197 1.798 1.00 93.31 88 PHE A C 1
ATOM 716 O O . PHE A 1 88 ? -16.559 -2.122 1.135 1.00 93.31 88 PHE A O 1
ATOM 723 N N . LYS A 1 89 ? -18.137 -3.365 2.159 1.00 91.31 89 LYS A N 1
ATOM 724 C CA . LYS A 1 89 ? -17.542 -4.661 1.833 1.00 91.31 89 LYS A CA 1
ATOM 725 C C . LYS A 1 89 ? -17.358 -4.839 0.327 1.00 91.31 89 LYS A C 1
ATOM 727 O O . LYS A 1 89 ? -16.274 -5.216 -0.091 1.00 91.31 89 LYS A O 1
ATOM 732 N N . ALA A 1 90 ? -18.341 -4.463 -0.490 1.00 86.69 90 ALA A N 1
ATOM 733 C CA . ALA A 1 90 ? -18.214 -4.527 -1.946 1.00 86.69 90 ALA A CA 1
ATOM 734 C C . ALA A 1 90 ? -17.048 -3.676 -2.488 1.00 86.69 90 ALA A C 1
ATOM 736 O O . ALA A 1 90 ? -16.363 -4.099 -3.415 1.00 86.69 90 ALA A O 1
ATOM 737 N N . PHE A 1 91 ? -16.776 -2.500 -1.910 1.00 89.44 91 PHE A N 1
ATOM 738 C CA . PHE A 1 91 ? -15.610 -1.696 -2.295 1.00 89.44 91 PHE A CA 1
ATOM 739 C C . PHE A 1 91 ? -14.286 -2.330 -1.865 1.00 89.44 91 PHE A C 1
ATOM 741 O O . PHE A 1 91 ? -13.317 -2.296 -2.621 1.00 89.44 91 PHE A O 1
ATOM 748 N N . ILE A 1 92 ? -14.242 -2.911 -0.667 1.00 89.44 92 ILE A N 1
ATOM 749 C CA . ILE A 1 92 ? -13.077 -3.656 -0.180 1.00 89.44 92 ILE A CA 1
ATOM 750 C C . ILE A 1 92 ? -12.809 -4.863 -1.082 1.00 89.44 92 ILE A C 1
ATOM 752 O O . ILE A 1 92 ? -11.694 -5.016 -1.582 1.00 89.44 92 ILE A O 1
ATOM 756 N N . ASP A 1 93 ? -13.841 -5.644 -1.385 1.00 83.56 93 ASP A N 1
ATOM 757 C CA . ASP A 1 93 ? -13.781 -6.780 -2.301 1.00 83.56 93 ASP A CA 1
ATOM 758 C C . ASP A 1 93 ? -13.374 -6.328 -3.712 1.00 83.56 93 ASP A C 1
ATOM 760 O O . ASP A 1 93 ? -12.588 -7.002 -4.365 1.00 83.56 93 ASP A O 1
ATOM 764 N N . ALA A 1 94 ? -13.807 -5.151 -4.175 1.00 76.75 94 ALA A N 1
ATOM 765 C CA . ALA A 1 94 ? -13.374 -4.566 -5.446 1.00 76.75 94 ALA A CA 1
ATOM 766 C C . ALA A 1 94 ? -11.933 -4.018 -5.432 1.00 76.75 94 ALA A C 1
ATOM 768 O O . ALA A 1 94 ? -11.362 -3.816 -6.499 1.00 76.75 94 ALA A O 1
ATOM 769 N N . ALA A 1 95 ? -11.323 -3.775 -4.268 1.00 81.62 95 ALA A N 1
ATOM 770 C CA . ALA A 1 95 ? -9.903 -3.420 -4.151 1.00 81.62 95 ALA A CA 1
ATOM 771 C C . ALA A 1 95 ? -8.997 -4.653 -4.014 1.00 81.62 95 ALA A C 1
ATOM 773 O O . ALA A 1 95 ? -7.868 -4.652 -4.510 1.00 81.62 95 ALA A O 1
ATOM 774 N N . VAL A 1 96 ? -9.482 -5.703 -3.348 1.00 76.44 96 VAL A N 1
ATOM 775 C CA . VAL A 1 96 ? -8.798 -7.002 -3.221 1.00 76.44 96 VAL A CA 1
ATOM 776 C C . VAL A 1 96 ? -8.908 -7.789 -4.534 1.00 76.44 96 VAL A C 1
ATOM 778 O O . VAL A 1 96 ? -7.922 -8.310 -5.069 1.00 76.44 96 VAL A O 1
ATOM 781 N N . GLY A 1 97 ? -10.110 -7.780 -5.100 1.00 64.50 97 GLY A N 1
ATOM 782 C CA . GLY A 1 97 ? -10.553 -8.530 -6.265 1.00 64.50 97 GLY A CA 1
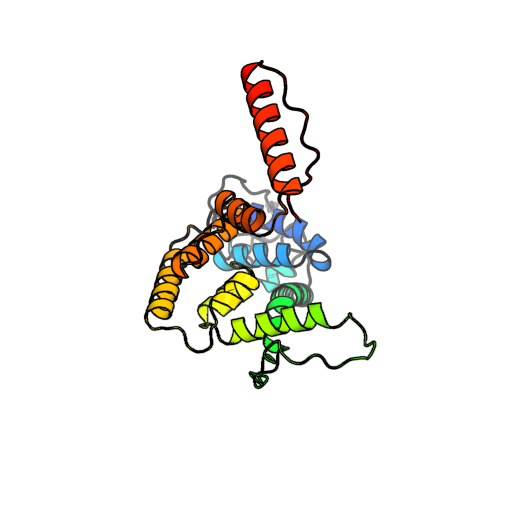ATOM 783 C C . GLY A 1 97 ? -9.711 -8.352 -7.523 1.00 64.50 97 GLY A C 1
ATOM 784 O O . GLY A 1 97 ? -9.440 -9.354 -8.152 1.00 64.50 97 GLY A O 1
ATOM 785 N N . PRO A 1 98 ? -9.198 -7.178 -7.922 1.00 64.75 98 PRO A N 1
ATOM 786 C CA . PRO A 1 98 ? -8.424 -7.053 -9.153 1.00 64.75 98 PRO A CA 1
ATOM 787 C C . PRO A 1 98 ? -7.155 -7.903 -9.139 1.00 64.75 98 PRO A C 1
ATOM 789 O O . PRO A 1 98 ? -6.759 -8.420 -10.174 1.00 64.75 98 PRO A O 1
ATOM 792 N N . ARG A 1 99 ? -6.519 -8.084 -7.975 1.00 64.62 99 ARG A N 1
ATOM 793 C CA . ARG A 1 99 ? -5.301 -8.899 -7.864 1.00 64.62 99 ARG A CA 1
ATOM 794 C C . ARG A 1 99 ? -5.595 -10.366 -7.632 1.00 64.62 99 ARG A C 1
ATOM 796 O O . ARG A 1 99 ? -4.887 -11.217 -8.160 1.00 64.62 99 ARG A O 1
ATOM 803 N N . GLU A 1 100 ? -6.620 -10.656 -6.846 1.00 64.88 100 GLU A N 1
ATOM 804 C CA . GLU A 1 100 ? -7.044 -12.027 -6.595 1.00 64.88 100 GLU A CA 1
ATOM 805 C C . GLU A 1 100 ? -7.752 -12.629 -7.818 1.00 64.88 100 GLU A C 1
ATOM 807 O O . GLU A 1 100 ? -7.409 -13.725 -8.245 1.00 64.88 100 GLU A O 1
ATOM 812 N N . ALA A 1 101 ? -8.624 -11.874 -8.484 1.00 57.81 101 ALA A N 1
ATOM 813 C CA . ALA A 1 101 ? -9.209 -12.223 -9.775 1.00 57.81 101 ALA A CA 1
ATOM 814 C C . ALA A 1 101 ? -8.153 -12.293 -10.880 1.00 57.81 101 ALA A C 1
ATOM 816 O O . ALA A 1 101 ? -8.231 -13.195 -11.704 1.00 57.81 101 ALA A O 1
ATOM 817 N N . ASP A 1 102 ? -7.128 -11.431 -10.898 1.00 64.44 102 ASP A N 1
ATOM 818 C CA . ASP A 1 102 ? -5.994 -11.600 -11.821 1.00 64.44 102 ASP A CA 1
ATOM 819 C C . ASP A 1 102 ? -5.310 -12.976 -11.625 1.00 64.44 102 ASP A C 1
ATOM 821 O O . ASP A 1 102 ? -4.860 -13.585 -12.592 1.00 64.44 102 ASP A O 1
ATOM 825 N N . LEU A 1 103 ? -5.247 -13.506 -10.399 1.00 60.72 103 LEU A N 1
ATOM 826 C CA . LEU A 1 103 ? -4.726 -14.855 -10.145 1.00 60.72 103 LEU A CA 1
ATOM 827 C C . LEU A 1 103 ? -5.741 -15.956 -10.502 1.00 60.72 103 LEU A C 1
ATOM 829 O O . LEU A 1 103 ? -5.351 -16.969 -11.066 1.00 60.72 103 LEU A O 1
ATOM 833 N N . ILE A 1 104 ? -7.032 -15.770 -10.224 1.00 60.47 104 ILE A N 1
ATOM 834 C CA . ILE A 1 104 ? -8.075 -16.787 -10.460 1.00 60.47 104 ILE A CA 1
ATOM 835 C C . ILE A 1 104 ? -8.451 -16.914 -11.948 1.00 60.47 104 ILE A C 1
ATOM 837 O O . ILE A 1 104 ? -8.695 -18.014 -12.437 1.00 60.47 104 ILE A O 1
ATOM 841 N N . THR A 1 105 ? -8.503 -15.802 -12.687 1.00 61.25 105 THR A N 1
ATOM 842 C CA . THR A 1 105 ? -8.926 -15.756 -14.107 1.00 61.25 105 THR A CA 1
ATOM 843 C C . THR A 1 105 ? -7.941 -16.428 -15.052 1.00 61.25 105 THR A C 1
ATOM 845 O O . THR A 1 105 ? -8.266 -16.737 -16.200 1.00 61.25 105 THR A O 1
ATOM 848 N N . VAL A 1 106 ? -6.725 -16.675 -14.584 1.00 59.47 106 VAL A N 1
ATOM 849 C CA . VAL A 1 106 ? -5.704 -17.347 -15.361 1.00 59.47 106 VAL A CA 1
ATOM 850 C C . VAL A 1 106 ? -5.870 -18.843 -15.155 1.00 59.47 106 VAL A C 1
ATOM 852 O O . VAL A 1 106 ? -5.409 -19.401 -14.163 1.00 59.47 106 VAL A O 1
ATOM 855 N N . SER A 1 107 ? -6.516 -19.503 -16.122 1.00 49.03 107 SER A N 1
ATOM 856 C CA . SER A 1 107 ? -6.581 -20.964 -16.151 1.00 49.03 107 SER A CA 1
ATOM 857 C C . SER A 1 107 ? -5.171 -21.547 -15.971 1.00 49.03 107 SER A C 1
ATOM 859 O O . SER A 1 107 ? -4.215 -20.963 -16.509 1.00 49.03 107 SER A O 1
ATOM 861 N N . PRO A 1 108 ? -5.012 -22.695 -15.281 1.00 56.12 108 PRO A N 1
ATOM 862 C CA . PRO A 1 108 ? -3.763 -23.448 -15.251 1.00 56.12 108 PRO A CA 1
ATOM 863 C C . PRO A 1 108 ? -3.505 -24.017 -16.654 1.00 56.12 108 PRO A C 1
ATOM 865 O O . PRO A 1 108 ? -3.665 -25.200 -16.921 1.00 56.12 108 PRO A O 1
ATOM 868 N N . GLY A 1 109 ? -3.201 -23.145 -17.609 1.00 49.47 109 GLY A N 1
ATOM 869 C CA . GLY A 1 109 ? -2.931 -23.529 -18.976 1.00 49.47 109 GLY A CA 1
ATOM 870 C C . GLY A 1 109 ? -1.669 -24.372 -18.993 1.00 49.47 109 GLY A C 1
ATOM 871 O O . GLY A 1 109 ? -0.650 -23.995 -18.400 1.00 49.47 109 GLY A O 1
ATOM 872 N N . GLU A 1 110 ? -1.740 -25.501 -19.689 1.00 50.09 110 GLU A N 1
ATOM 873 C CA . GLU A 1 110 ? -0.564 -26.240 -20.106 1.00 50.09 110 GLU A CA 1
ATOM 874 C C . GLU A 1 110 ? 0.314 -25.283 -20.916 1.00 50.09 110 GLU A C 1
ATOM 876 O O . GLU A 1 110 ? -0.035 -24.868 -22.023 1.00 50.09 110 GLU A O 1
ATOM 881 N N . ASP A 1 111 ? 1.447 -24.874 -20.341 1.00 49.16 111 ASP A N 1
ATOM 882 C CA . ASP A 1 111 ? 2.500 -24.222 -21.110 1.00 49.16 111 ASP A CA 1
ATOM 883 C C . ASP A 1 111 ? 2.938 -25.223 -22.177 1.00 49.16 111 ASP A C 1
ATOM 885 O O . ASP A 1 111 ? 3.763 -26.103 -21.920 1.00 49.16 111 ASP A O 1
ATOM 889 N N . LYS A 1 112 ? 2.399 -25.082 -23.390 1.00 49.16 112 LYS A N 1
ATOM 890 C CA . LYS A 1 112 ? 3.017 -25.619 -24.596 1.00 49.16 112 LYS A CA 1
ATOM 891 C C . LYS A 1 112 ? 4.322 -24.854 -24.780 1.00 49.16 112 LYS A C 1
ATOM 893 O O . LYS A 1 112 ? 4.393 -23.837 -25.465 1.00 49.16 112 LYS A O 1
ATOM 898 N N . GLY A 1 113 ? 5.337 -25.308 -24.049 1.00 45.94 113 GLY A N 1
ATOM 899 C CA . GLY A 1 113 ? 6.707 -24.830 -24.075 1.00 45.94 113 GLY A CA 1
ATOM 900 C C . GLY A 1 113 ? 7.324 -25.103 -25.436 1.00 45.94 113 GLY A C 1
ATOM 901 O O . GLY A 1 113 ? 8.099 -26.032 -25.604 1.00 45.94 113 GLY A O 1
ATOM 902 N N . GLY A 1 114 ? 6.969 -24.283 -26.412 1.00 42.56 114 GLY A N 1
ATOM 903 C CA . GLY A 1 114 ? 7.586 -24.236 -27.720 1.00 42.56 114 GLY A CA 1
ATOM 904 C C . GLY A 1 114 ? 7.818 -22.780 -28.045 1.00 42.56 114 GLY A C 1
ATOM 905 O O . GLY A 1 114 ? 7.009 -22.153 -28.713 1.00 42.56 114 GLY A O 1
ATOM 906 N N . ARG A 1 115 ? 8.911 -22.211 -27.535 1.00 45.94 115 ARG A N 1
ATOM 907 C CA . ARG A 1 115 ? 9.459 -20.989 -28.122 1.00 45.94 115 ARG A CA 1
ATOM 908 C C . ARG A 1 115 ? 9.977 -21.426 -29.498 1.00 45.94 115 ARG A C 1
ATOM 910 O O . ARG A 1 115 ? 10.948 -22.185 -29.502 1.00 45.94 115 ARG A O 1
ATOM 917 N N . PRO A 1 116 ? 9.360 -21.046 -30.636 1.00 43.28 116 PRO A N 1
ATOM 918 C CA . PRO A 1 116 ? 9.934 -21.379 -31.930 1.00 43.28 116 PRO A CA 1
ATOM 919 C C . PRO A 1 116 ? 11.342 -20.788 -31.956 1.00 43.28 116 PRO A C 1
ATOM 921 O O . PRO A 1 116 ? 11.545 -19.597 -31.687 1.00 43.28 116 PRO A O 1
ATOM 924 N N . ARG A 1 117 ? 12.339 -21.656 -32.154 1.00 48.84 117 ARG A N 1
ATOM 925 C CA . ARG A 1 117 ? 13.712 -21.221 -32.387 1.00 48.84 117 ARG A CA 1
ATOM 926 C C . ARG A 1 117 ? 13.661 -20.295 -33.595 1.00 48.84 117 ARG A C 1
ATOM 928 O O . ARG A 1 117 ? 13.172 -20.670 -34.650 1.00 48.84 117 ARG A O 1
ATOM 935 N N . LYS A 1 118 ? 14.123 -19.065 -33.389 1.00 44.34 118 LYS A N 1
ATOM 936 C CA . LYS A 1 118 ? 14.298 -18.042 -34.415 1.00 44.34 118 LYS A CA 1
ATOM 937 C C . LYS A 1 118 ? 15.221 -18.612 -35.497 1.00 44.34 118 LYS A C 1
ATOM 939 O O . LYS A 1 118 ? 16.430 -18.650 -35.288 1.00 44.34 118 LYS A O 1
ATOM 944 N N . GLY A 1 119 ? 14.641 -19.110 -36.581 1.00 50.31 119 GLY A N 1
ATOM 945 C CA . GLY A 1 119 ? 15.383 -19.756 -37.654 1.00 50.31 119 GLY A CA 1
ATOM 946 C C . GLY A 1 119 ? 14.489 -20.494 -38.638 1.00 50.31 119 GLY A C 1
ATOM 947 O O . GLY A 1 119 ? 14.746 -21.657 -38.887 1.00 50.31 119 GLY A O 1
ATOM 948 N N . GLU A 1 120 ? 13.449 -19.847 -39.162 1.00 42.31 120 GLU A N 1
ATOM 949 C CA . GLU A 1 120 ? 12.966 -20.165 -40.510 1.00 42.31 120 GLU A CA 1
ATOM 950 C C . GLU A 1 120 ? 12.119 -19.002 -41.025 1.00 42.31 120 GLU A C 1
ATOM 952 O O . GLU A 1 120 ? 11.055 -18.684 -40.495 1.00 42.31 120 GLU A O 1
ATOM 957 N N . GLU A 1 121 ? 12.669 -18.300 -42.010 1.00 52.50 121 GLU A N 1
ATOM 958 C CA . GLU A 1 121 ? 11.987 -17.272 -42.778 1.00 52.50 121 GLU A CA 1
ATOM 959 C C . GLU A 1 121 ? 10.921 -17.951 -43.636 1.00 52.50 121 GLU A C 1
ATOM 961 O O . GLU A 1 121 ? 11.238 -18.605 -44.624 1.00 52.50 121 GLU A O 1
ATOM 966 N N . THR A 1 122 ? 9.649 -17.791 -43.287 1.00 41.22 122 THR A N 1
ATOM 967 C CA . THR A 1 122 ? 8.577 -17.922 -44.275 1.00 41.22 122 THR A CA 1
ATOM 968 C C . THR A 1 122 ? 7.620 -16.751 -44.151 1.00 41.22 122 THR A C 1
ATOM 970 O O . THR A 1 122 ? 7.202 -16.336 -43.070 1.00 41.22 122 THR A O 1
ATOM 973 N N . SER A 1 123 ? 7.396 -16.162 -45.315 1.00 52.81 123 SER A N 1
ATOM 974 C CA . SER A 1 123 ? 6.684 -14.929 -45.571 1.00 52.81 123 SER A CA 1
ATOM 975 C C . SER A 1 123 ? 5.202 -14.979 -45.205 1.00 52.81 123 SER A C 1
ATOM 977 O O . SER A 1 123 ? 4.551 -16.008 -45.339 1.00 52.81 123 SER A O 1
ATOM 979 N N . ALA A 1 124 ? 4.699 -13.774 -44.926 1.00 50.47 124 ALA A N 1
ATOM 980 C CA . ALA A 1 124 ? 3.327 -13.306 -45.112 1.00 50.47 124 ALA A CA 1
ATOM 981 C C . ALA A 1 124 ? 2.233 -13.882 -44.197 1.00 50.47 124 ALA A C 1
ATOM 983 O O . ALA A 1 124 ? 1.747 -14.986 -44.394 1.00 50.47 124 ALA A O 1
ATOM 984 N N . SER A 1 125 ? 1.724 -13.028 -43.307 1.00 44.69 125 SER A N 1
ATOM 985 C CA . SER A 1 125 ? 0.387 -12.435 -43.482 1.00 44.69 125 SER A CA 1
ATOM 986 C C . SER A 1 125 ? 0.088 -11.449 -42.352 1.00 44.69 125 SER A C 1
ATOM 988 O O . SER A 1 125 ? 0.341 -11.746 -41.184 1.00 44.69 125 SER A O 1
ATOM 990 N N . ASP A 1 126 ? -0.464 -10.295 -42.722 1.00 51.12 126 ASP A N 1
ATOM 991 C CA . ASP A 1 126 ? -1.037 -9.280 -41.840 1.00 51.12 126 ASP A CA 1
ATOM 992 C C . ASP A 1 126 ? -2.045 -9.882 -40.848 1.00 51.12 126 ASP A C 1
ATOM 994 O O . ASP A 1 126 ? -3.103 -10.369 -41.242 1.00 51.12 126 ASP A O 1
ATOM 998 N N . ALA A 1 127 ? -1.731 -9.825 -39.551 1.00 46.97 127 ALA A N 1
ATOM 999 C CA . ALA A 1 127 ? -2.681 -10.117 -38.481 1.00 46.97 127 ALA A CA 1
ATOM 1000 C C . ALA A 1 127 ? -2.388 -9.256 -37.237 1.00 46.97 127 ALA A C 1
ATOM 1002 O O . ALA A 1 127 ? -1.374 -9.407 -36.558 1.00 46.97 127 ALA A O 1
ATOM 1003 N N . GLU A 1 128 ? -3.302 -8.314 -37.006 1.00 46.47 128 GLU A N 1
ATOM 1004 C CA . GLU A 1 128 ? -3.663 -7.606 -35.770 1.00 46.47 128 GLU A CA 1
ATOM 1005 C C . GLU A 1 128 ? -2.696 -7.667 -34.564 1.00 46.47 128 GLU A C 1
ATOM 1007 O O . GLU A 1 128 ? -2.682 -8.587 -33.748 1.00 46.47 128 GLU A O 1
ATOM 1012 N N . VAL A 1 129 ? -1.973 -6.563 -34.351 1.00 48.16 129 VAL A N 1
ATOM 1013 C CA . VAL A 1 129 ? -0.953 -6.358 -33.297 1.00 48.16 129 VAL A CA 1
ATOM 1014 C C . VAL A 1 129 ? -1.553 -6.071 -31.894 1.00 48.16 129 VAL A C 1
ATOM 1016 O O . VAL A 1 129 ? -0.862 -5.621 -30.981 1.00 48.16 129 VAL A O 1
ATOM 1019 N N . SER A 1 130 ? -2.835 -6.361 -31.651 1.00 48.31 130 SER A N 1
ATOM 1020 C CA . SER A 1 130 ? -3.529 -5.973 -30.402 1.00 48.31 130 SER A CA 1
ATOM 1021 C C . SER A 1 130 ? -3.351 -6.960 -29.223 1.00 48.31 130 SER A C 1
ATOM 1023 O O . SER A 1 130 ? -3.477 -6.580 -28.058 1.00 48.31 130 SER A O 1
ATOM 1025 N N . GLY A 1 131 ? -2.977 -8.224 -29.471 1.00 51.22 131 GLY A N 1
ATOM 1026 C CA . GLY A 1 131 ? -2.939 -9.278 -28.433 1.00 51.22 131 GLY A CA 1
ATOM 1027 C C . GLY A 1 131 ? -1.742 -9.260 -27.462 1.00 51.22 131 GLY A C 1
ATOM 1028 O O . GLY A 1 131 ? -1.804 -9.817 -26.364 1.00 51.22 131 GLY A O 1
ATOM 1029 N N . GLY A 1 132 ? -0.641 -8.583 -27.805 1.00 60.59 132 GLY A N 1
ATOM 1030 C CA . GLY A 1 132 ? 0.650 -8.791 -27.130 1.00 60.59 132 GLY A CA 1
ATOM 1031 C C . GLY A 1 132 ? 0.746 -8.304 -25.675 1.00 60.59 132 GLY A C 1
ATOM 1032 O O . GLY A 1 132 ? 1.583 -8.798 -24.915 1.00 60.59 132 GLY A O 1
ATOM 1033 N N . ALA A 1 133 ? -0.070 -7.333 -25.258 1.00 62.38 133 ALA A N 1
ATOM 1034 C CA . ALA A 1 133 ? -0.044 -6.820 -23.884 1.00 62.38 133 ALA A CA 1
ATOM 1035 C C . ALA A 1 133 ? -0.801 -7.736 -22.906 1.00 62.38 133 ALA A C 1
ATOM 1037 O O . ALA A 1 133 ? -0.324 -7.967 -21.789 1.00 62.38 133 ALA A O 1
ATOM 1038 N N . SER A 1 134 ? -1.934 -8.290 -23.349 1.00 68.06 134 SER A N 1
ATOM 1039 C CA . SER A 1 134 ? -2.771 -9.199 -22.559 1.00 68.06 134 SER A CA 1
ATOM 1040 C C . SER A 1 134 ? -2.035 -10.511 -22.272 1.00 68.06 134 SER A C 1
ATOM 1042 O O . SER A 1 134 ? -1.899 -10.909 -21.113 1.00 68.06 134 SER A O 1
ATOM 1044 N N . ASP A 1 135 ? -1.403 -11.098 -23.294 1.00 74.38 135 ASP A N 1
ATOM 1045 C CA . ASP A 1 135 ? -0.649 -12.351 -23.160 1.00 74.38 135 ASP A CA 1
ATOM 1046 C C . ASP A 1 135 ? 0.553 -12.224 -22.220 1.00 74.38 135 ASP A C 1
ATOM 1048 O O . ASP A 1 135 ? 0.836 -13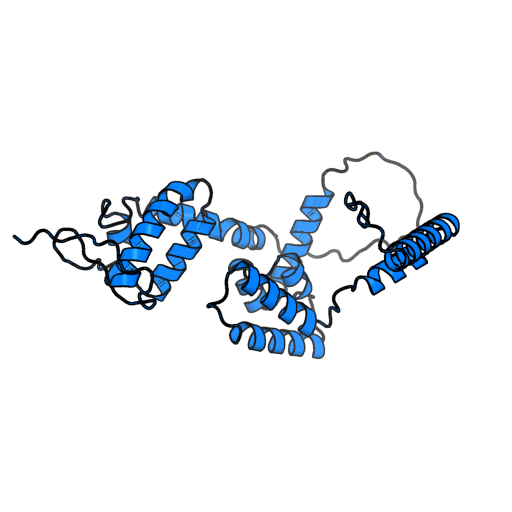.112 -21.411 1.00 74.38 135 ASP A O 1
ATOM 1052 N N . ARG A 1 136 ? 1.251 -11.080 -22.257 1.00 78.38 136 ARG A N 1
ATOM 1053 C CA . ARG A 1 136 ? 2.364 -10.800 -21.335 1.00 78.38 136 ARG A CA 1
ATOM 1054 C C . ARG A 1 136 ? 1.889 -10.673 -19.890 1.00 78.38 136 ARG A C 1
ATOM 1056 O O . ARG A 1 136 ? 2.626 -11.074 -18.986 1.00 78.38 136 ARG A O 1
ATOM 1063 N N . LYS A 1 137 ? 0.704 -10.098 -19.653 1.00 80.38 137 LYS A N 1
ATOM 1064 C CA . LYS A 1 137 ? 0.109 -10.009 -18.311 1.00 80.38 137 LYS A CA 1
ATOM 1065 C C . LYS A 1 137 ? -0.285 -11.405 -17.821 1.00 80.38 137 LYS A C 1
ATOM 1067 O O . LYS A 1 137 ? 0.136 -11.793 -16.733 1.00 80.38 137 LYS A O 1
ATOM 1072 N N . ALA A 1 138 ? -0.989 -12.178 -18.647 1.00 79.75 138 ALA A N 1
ATOM 1073 C CA . ALA A 1 138 ? -1.402 -13.543 -18.329 1.00 79.75 138 ALA A CA 1
ATOM 1074 C C . ALA A 1 138 ? -0.202 -14.459 -18.031 1.00 79.75 138 ALA A C 1
ATOM 1076 O O . ALA A 1 138 ? -0.200 -15.170 -17.030 1.00 79.75 138 ALA A O 1
ATOM 1077 N N . GLY A 1 139 ? 0.867 -14.387 -18.832 1.00 82.56 139 GLY A N 1
ATOM 1078 C CA . GLY A 1 139 ? 2.091 -15.159 -18.596 1.00 82.56 139 GLY A CA 1
ATOM 1079 C C . GLY A 1 139 ? 2.760 -14.844 -17.251 1.00 82.56 139 GLY A C 1
ATOM 1080 O O . GLY A 1 139 ? 3.215 -15.753 -16.558 1.00 82.56 139 GLY A O 1
ATOM 1081 N N . LYS A 1 140 ? 2.769 -13.571 -16.831 1.00 86.88 140 LYS A N 1
ATOM 1082 C CA . LYS A 1 140 ? 3.285 -13.177 -15.507 1.00 86.88 140 LYS A CA 1
ATOM 1083 C C . LYS A 1 140 ? 2.415 -13.707 -14.375 1.00 86.88 140 LYS A C 1
ATOM 1085 O O . LYS A 1 140 ? 2.953 -14.174 -13.381 1.00 86.88 140 LYS A O 1
ATOM 1090 N N . LEU A 1 141 ? 1.097 -13.651 -14.526 1.00 85.94 141 LEU A N 1
ATOM 1091 C CA . LEU A 1 141 ? 0.159 -14.158 -13.525 1.00 85.94 141 LEU A CA 1
ATOM 1092 C C . LEU A 1 141 ? 0.276 -15.679 -13.360 1.00 85.94 141 LEU A C 1
ATOM 1094 O O . LEU A 1 141 ? 0.372 -16.148 -12.230 1.00 85.94 141 LEU A O 1
ATOM 1098 N N . ARG A 1 142 ? 0.431 -16.439 -14.458 1.00 84.44 142 ARG A N 1
ATOM 1099 C CA . ARG A 1 142 ? 0.764 -17.880 -14.395 1.00 84.44 142 ARG A CA 1
ATOM 1100 C C . ARG A 1 142 ? 2.054 -18.141 -13.630 1.00 84.44 142 ARG A C 1
ATOM 1102 O O . ARG A 1 142 ? 2.125 -19.102 -12.874 1.00 84.44 142 ARG A O 1
ATOM 1109 N N . ALA A 1 143 ? 3.078 -17.314 -13.836 1.00 85.69 143 ALA A N 1
ATOM 1110 C CA . ALA A 1 143 ? 4.329 -17.447 -13.099 1.00 85.69 143 ALA A CA 1
ATOM 1111 C C . ALA A 1 143 ? 4.128 -17.173 -11.599 1.00 85.69 143 ALA A C 1
ATOM 1113 O O . ALA A 1 143 ? 4.650 -17.919 -10.783 1.00 85.69 143 ALA A O 1
ATOM 1114 N N . ILE A 1 144 ? 3.314 -16.179 -11.223 1.00 87.56 144 ILE A N 1
ATOM 1115 C CA . ILE A 1 144 ? 2.991 -15.905 -9.811 1.00 87.56 144 ILE A CA 1
ATOM 1116 C C . ILE A 1 144 ? 2.242 -17.078 -9.174 1.00 87.56 144 ILE A C 1
ATOM 1118 O O . ILE A 1 144 ? 2.604 -17.485 -8.079 1.00 87.56 144 ILE A O 1
ATOM 1122 N N . LEU A 1 145 ? 1.265 -17.674 -9.863 1.00 86.06 145 LEU A N 1
ATOM 1123 C CA . LEU A 1 145 ? 0.537 -18.854 -9.367 1.00 86.06 145 LEU A CA 1
ATOM 1124 C C . LEU A 1 145 ? 1.436 -20.073 -9.117 1.00 86.06 145 LEU A C 1
ATOM 1126 O O . LEU A 1 145 ? 1.097 -20.943 -8.321 1.00 86.06 145 LEU A O 1
ATOM 1130 N N . ARG A 1 146 ? 2.576 -20.157 -9.810 1.00 82.81 146 ARG A N 1
ATOM 1131 C CA . ARG A 1 146 ? 3.589 -21.204 -9.601 1.00 82.81 146 ARG A CA 1
ATOM 1132 C C . ARG A 1 146 ? 4.605 -20.837 -8.522 1.00 82.81 146 ARG A C 1
ATOM 1134 O O . ARG A 1 146 ? 5.421 -21.679 -8.158 1.00 82.81 146 ARG A O 1
ATOM 1141 N N . ALA A 1 147 ? 4.597 -19.594 -8.048 1.00 82.12 147 ALA A N 1
ATOM 1142 C CA . ALA A 1 147 ? 5.457 -19.162 -6.962 1.00 82.12 147 ALA A CA 1
ATOM 1143 C C . ALA A 1 147 ? 4.983 -19.756 -5.627 1.00 82.12 147 ALA A C 1
ATOM 1145 O O . ALA A 1 147 ? 3.801 -20.084 -5.487 1.00 82.12 147 ALA A O 1
ATOM 1146 N N . PRO A 1 148 ? 5.875 -19.862 -4.625 1.00 79.44 148 PRO A N 1
ATOM 1147 C CA . PRO A 1 148 ? 5.483 -20.223 -3.266 1.00 79.44 148 PRO A CA 1
ATOM 1148 C C . PRO A 1 148 ? 4.341 -19.337 -2.752 1.00 79.44 148 PRO A C 1
ATOM 1150 O O . PRO A 1 148 ? 4.312 -18.143 -3.052 1.00 79.44 148 PRO A O 1
ATOM 1153 N N . GLU A 1 149 ? 3.430 -19.903 -1.958 1.00 78.12 149 GLU A N 1
ATOM 1154 C CA . GLU A 1 149 ? 2.212 -19.238 -1.457 1.00 78.12 149 GLU A CA 1
ATOM 1155 C C . GLU A 1 149 ? 2.490 -17.845 -0.875 1.00 78.12 149 GLU A C 1
ATOM 1157 O O . GLU A 1 149 ? 1.829 -16.876 -1.225 1.00 78.12 149 GLU A O 1
ATOM 1162 N N . GLN A 1 150 ? 3.581 -17.690 -0.124 1.00 70.69 150 GLN A N 1
ATOM 1163 C CA . GLN A 1 150 ? 3.934 -16.413 0.497 1.00 70.69 150 GLN A CA 1
ATOM 1164 C C . GLN A 1 150 ? 4.275 -15.319 -0.527 1.00 70.69 150 GLN A C 1
ATOM 1166 O O . GLN A 1 150 ? 4.070 -14.137 -0.271 1.00 70.69 150 GLN A O 1
ATOM 1171 N N . VAL A 1 151 ? 4.804 -15.681 -1.699 1.00 76.56 151 VAL A N 1
ATOM 1172 C CA . VAL A 1 151 ? 5.019 -14.731 -2.803 1.00 76.56 151 VAL A CA 1
ATOM 1173 C C . VAL A 1 151 ? 3.680 -14.289 -3.384 1.00 76.56 151 VAL A C 1
ATOM 1175 O O . VAL A 1 151 ? 3.519 -13.118 -3.738 1.00 76.56 151 VAL A O 1
ATOM 1178 N N . GLN A 1 152 ? 2.722 -15.212 -3.469 1.00 82.19 152 GLN A N 1
ATOM 1179 C CA . GLN A 1 152 ? 1.365 -14.908 -3.904 1.00 82.19 152 GLN A CA 1
ATOM 1180 C C . GLN A 1 152 ? 0.686 -13.972 -2.903 1.00 82.19 152 GLN A C 1
ATOM 1182 O O . GLN A 1 152 ? 0.126 -12.967 -3.329 1.00 82.19 152 GLN A O 1
ATOM 1187 N N . ASP A 1 153 ? 0.826 -14.218 -1.600 1.00 76.56 153 ASP A N 1
ATOM 1188 C CA . ASP A 1 153 ? 0.283 -13.361 -0.538 1.00 76.56 153 ASP A CA 1
ATOM 1189 C C . ASP A 1 153 ? 0.859 -11.946 -0.606 1.00 76.56 153 ASP A C 1
ATOM 1191 O O . ASP A 1 153 ? 0.117 -10.971 -0.689 1.00 76.56 153 ASP A O 1
ATOM 1195 N N . LEU A 1 154 ? 2.186 -11.811 -0.710 1.00 74.88 154 LEU A N 1
ATOM 1196 C CA . LEU A 1 154 ? 2.841 -10.508 -0.868 1.00 74.88 154 LEU A CA 1
ATOM 1197 C C . LEU A 1 154 ? 2.364 -9.757 -2.123 1.00 74.88 154 LEU A C 1
ATOM 1199 O O . LEU A 1 154 ? 2.320 -8.521 -2.135 1.00 74.88 154 LEU A O 1
ATOM 1203 N N . TYR A 1 155 ? 2.041 -10.481 -3.199 1.00 83.62 155 TYR A N 1
ATOM 1204 C CA . TYR A 1 155 ? 1.471 -9.898 -4.411 1.00 83.62 155 TYR A CA 1
ATOM 1205 C C . TYR A 1 155 ? 0.007 -9.481 -4.214 1.00 83.62 155 TYR A C 1
ATOM 1207 O O . TYR A 1 155 ? -0.338 -8.348 -4.566 1.00 83.62 155 TYR A O 1
ATOM 1215 N N . LYS A 1 156 ? -0.827 -10.336 -3.608 1.00 79.81 156 LYS A N 1
ATOM 1216 C CA . LYS A 1 156 ? -2.228 -10.042 -3.258 1.00 79.81 156 LYS A CA 1
ATOM 1217 C C . LYS A 1 156 ? -2.308 -8.795 -2.367 1.00 79.81 156 LYS A C 1
ATOM 1219 O O . LYS A 1 156 ? -2.988 -7.827 -2.712 1.00 79.81 156 LYS A O 1
ATOM 1224 N N . GLU A 1 157 ? -1.478 -8.736 -1.326 1.00 74.31 157 GLU A N 1
ATOM 1225 C CA . GLU A 1 157 ? -1.324 -7.587 -0.421 1.00 74.31 157 GLU A CA 1
ATOM 1226 C C . GLU A 1 157 ? -0.745 -6.333 -1.116 1.00 74.31 157 GLU A C 1
ATOM 1228 O O . GLU A 1 157 ? -0.863 -5.210 -0.623 1.00 74.31 157 GLU A O 1
ATOM 1233 N N . GLY A 1 158 ? -0.130 -6.475 -2.297 1.00 76.69 158 GLY A N 1
ATOM 1234 C CA . GLY A 1 158 ? 0.455 -5.362 -3.060 1.00 76.69 158 GLY A CA 1
ATOM 1235 C C . GLY A 1 158 ? 1.792 -4.862 -2.555 1.00 76.69 158 GLY A C 1
ATOM 1236 O O . GLY A 1 158 ? 2.196 -3.740 -2.890 1.00 76.69 158 GLY A O 1
ATOM 1237 N N . LEU A 1 159 ? 2.463 -5.668 -1.742 1.00 75.25 159 LEU A N 1
ATOM 1238 C CA . LEU A 1 159 ? 3.766 -5.356 -1.177 1.00 75.25 159 LEU A CA 1
ATOM 1239 C C . LEU A 1 159 ? 4.882 -5.511 -2.213 1.00 75.25 159 LEU A C 1
ATOM 1241 O O . LEU A 1 159 ? 5.878 -4.788 -2.156 1.00 75.25 159 LEU A O 1
ATOM 1245 N N . ILE A 1 160 ? 4.690 -6.387 -3.202 1.00 77.00 160 ILE A N 1
ATOM 1246 C CA . ILE A 1 160 ? 5.610 -6.577 -4.329 1.00 77.00 160 ILE A CA 1
ATOM 1247 C C . ILE A 1 160 ? 4.908 -6.355 -5.672 1.00 77.00 160 ILE A C 1
ATOM 1249 O O . ILE A 1 160 ? 3.697 -6.523 -5.815 1.00 77.00 160 ILE A O 1
ATOM 1253 N N . ARG A 1 161 ? 5.675 -5.937 -6.686 1.00 84.44 161 ARG A N 1
ATOM 1254 C CA . ARG A 1 161 ? 5.143 -5.726 -8.040 1.00 84.44 161 ARG A CA 1
ATOM 1255 C C . ARG A 1 161 ? 4.909 -7.070 -8.726 1.00 84.44 161 ARG A C 1
ATOM 1257 O O . ARG A 1 161 ? 5.671 -8.010 -8.519 1.00 84.44 161 ARG A O 1
ATOM 1264 N N . GLN A 1 162 ? 3.948 -7.116 -9.650 1.00 88.06 162 GLN A N 1
ATOM 1265 C CA . GLN A 1 162 ? 3.670 -8.299 -10.480 1.00 88.06 162 GLN A CA 1
ATOM 1266 C C . GLN A 1 162 ? 4.931 -8.848 -11.171 1.00 88.06 162 GLN A C 1
ATOM 1268 O O . GLN A 1 162 ? 5.137 -10.051 -11.249 1.00 88.06 162 GLN A O 1
ATOM 1273 N N . THR A 1 163 ? 5.808 -7.967 -11.663 1.00 85.31 163 THR A N 1
ATOM 1274 C CA . THR A 1 163 ? 7.059 -8.366 -12.327 1.00 85.31 163 THR A CA 1
ATOM 1275 C C . THR A 1 163 ? 8.057 -9.040 -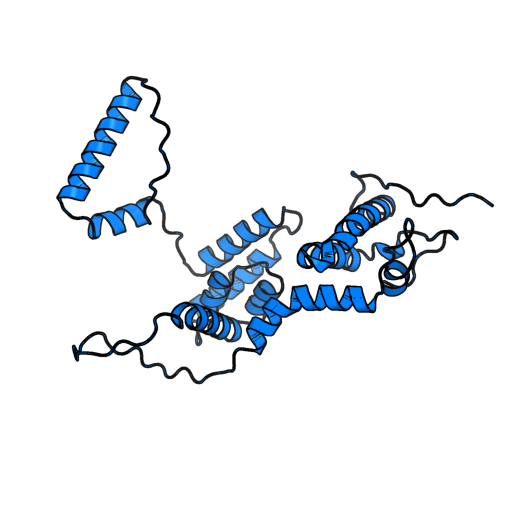11.398 1.00 85.31 163 THR A C 1
ATOM 1277 O O . THR A 1 163 ? 8.838 -9.860 -11.868 1.00 85.31 163 THR A O 1
ATOM 1280 N N . ASP A 1 164 ? 8.061 -8.675 -10.118 1.00 83.75 164 ASP A N 1
ATOM 1281 C CA . ASP A 1 164 ? 8.989 -9.226 -9.131 1.00 83.75 164 ASP A CA 1
ATOM 1282 C C . ASP A 1 164 ? 8.442 -10.554 -8.599 1.00 83.75 164 ASP A C 1
ATOM 1284 O O . ASP A 1 164 ? 9.164 -11.545 -8.571 1.00 83.75 164 ASP A O 1
ATOM 1288 N N . ALA A 1 165 ? 7.136 -10.605 -8.318 1.00 85.25 165 ALA A N 1
ATOM 1289 C CA . ALA A 1 165 ? 6.427 -11.833 -7.969 1.00 85.25 165 ALA A CA 1
ATOM 1290 C C . ALA A 1 165 ? 6.546 -12.903 -9.073 1.00 85.25 165 ALA A C 1
ATOM 1292 O O . ALA A 1 165 ? 6.855 -14.054 -8.792 1.00 85.25 165 ALA A O 1
ATOM 1293 N N . ALA A 1 166 ? 6.396 -12.522 -10.347 1.00 87.12 166 ALA A N 1
ATOM 1294 C CA . ALA A 1 166 ? 6.521 -13.455 -11.470 1.00 87.12 166 ALA A CA 1
ATOM 1295 C C . ALA A 1 166 ? 7.935 -14.054 -11.606 1.00 87.12 166 ALA A C 1
ATOM 1297 O O . ALA A 1 166 ? 8.080 -15.196 -12.030 1.00 87.12 166 ALA A O 1
ATOM 1298 N N . LYS A 1 167 ? 8.988 -13.309 -11.238 1.00 82.94 167 LYS A N 1
ATOM 1299 C CA . LYS A 1 167 ? 10.375 -13.815 -11.255 1.00 82.94 167 LYS A CA 1
ATOM 1300 C C . LYS A 1 167 ? 10.656 -14.825 -10.145 1.00 82.94 167 LYS A C 1
ATOM 1302 O O . LYS A 1 167 ? 11.578 -15.618 -10.286 1.00 82.94 167 LYS A O 1
ATOM 1307 N N . LEU A 1 168 ? 9.883 -14.774 -9.063 1.00 78.25 168 LEU A N 1
ATOM 1308 C CA . LEU A 1 168 ? 9.982 -15.679 -7.919 1.00 78.25 168 LEU A CA 1
ATOM 1309 C C . LEU A 1 168 ? 9.252 -17.014 -8.139 1.00 78.25 168 LEU A C 1
ATOM 1311 O O . LEU A 1 168 ? 9.388 -17.908 -7.310 1.00 78.25 168 LEU A O 1
ATOM 1315 N N . GLY A 1 169 ? 8.496 -17.163 -9.234 1.00 74.31 169 GLY A N 1
ATOM 1316 C CA . GLY A 1 169 ? 7.745 -18.383 -9.538 1.00 74.31 169 GLY A CA 1
ATOM 1317 C C . GLY A 1 169 ? 8.251 -19.261 -10.687 1.00 74.31 169 GLY A C 1
ATOM 1318 O O . GLY A 1 169 ? 7.415 -19.764 -11.445 1.00 74.31 169 GLY A O 1
ATOM 1319 N N . PRO A 1 170 ? 9.569 -19.485 -10.889 1.00 71.31 170 PRO A N 1
ATOM 1320 C CA . PRO A 1 170 ? 9.983 -20.538 -11.800 1.00 71.31 170 PRO A CA 1
ATOM 1321 C C . PRO A 1 170 ? 9.442 -21.886 -11.310 1.00 71.31 170 PRO A C 1
ATOM 1323 O O . PRO A 1 170 ? 9.417 -22.177 -10.119 1.00 71.31 170 PRO A O 1
ATOM 1326 N N . ARG A 1 171 ? 9.024 -22.722 -12.263 1.00 62.16 171 ARG A N 1
ATOM 1327 C CA . ARG A 1 171 ? 8.317 -23.997 -12.040 1.00 62.16 171 ARG A CA 1
ATOM 1328 C C . ARG A 1 171 ? 9.135 -25.040 -11.256 1.00 62.16 171 ARG A C 1
ATOM 1330 O O . ARG A 1 171 ? 8.582 -26.028 -10.786 1.00 62.16 171 ARG A O 1
ATOM 1337 N N . SER A 1 172 ? 10.444 -24.837 -11.143 1.00 70.38 172 SER A N 1
ATOM 1338 C CA . SER A 1 172 ? 11.376 -25.706 -10.422 1.00 70.38 172 SER A CA 1
ATOM 1339 C C . SER A 1 172 ? 12.556 -24.850 -9.956 1.00 70.38 172 SER A C 1
ATOM 1341 O O . SER A 1 172 ? 13.554 -24.766 -10.676 1.00 70.38 172 SER A O 1
ATOM 1343 N N . PRO A 1 173 ? 12.432 -24.124 -8.828 1.00 73.44 173 PRO A N 1
ATOM 1344 C CA . PRO A 1 173 ? 13.555 -23.358 -8.314 1.00 73.44 173 PRO A CA 1
ATOM 1345 C C . PRO A 1 173 ? 14.697 -24.325 -8.000 1.00 73.44 173 PRO A C 1
ATOM 1347 O O . PRO A 1 173 ? 14.474 -25.395 -7.430 1.00 73.44 173 PRO A O 1
ATOM 1350 N N . THR A 1 174 ? 15.923 -23.964 -8.373 1.00 81.75 174 THR A N 1
ATOM 1351 C CA . THR A 1 174 ? 17.093 -24.712 -7.900 1.00 81.75 174 THR A CA 1
ATOM 1352 C C . THR A 1 174 ? 17.120 -24.684 -6.363 1.00 81.75 174 THR A C 1
ATOM 1354 O O . THR A 1 174 ? 16.563 -23.757 -5.766 1.00 81.75 174 THR A O 1
ATOM 1357 N N . PRO A 1 175 ? 17.764 -25.650 -5.682 1.00 82.56 175 PRO A N 1
ATOM 1358 C CA . PRO A 1 175 ? 17.887 -25.614 -4.222 1.00 82.56 175 PRO A CA 1
ATOM 1359 C C . PRO A 1 175 ? 18.431 -24.273 -3.701 1.00 82.56 175 PRO A C 1
ATOM 1361 O O . PRO A 1 175 ? 17.944 -23.744 -2.705 1.00 82.56 175 PRO A O 1
ATOM 1364 N N . GLU A 1 176 ? 19.369 -23.670 -4.437 1.00 81.25 176 GLU A N 1
ATOM 1365 C CA . GLU A 1 176 ? 19.905 -22.334 -4.161 1.00 81.25 176 GLU A CA 1
ATOM 1366 C C . GLU A 1 176 ? 18.843 -21.233 -4.290 1.00 81.25 176 GLU A C 1
ATOM 1368 O O . GLU A 1 176 ? 18.732 -20.375 -3.417 1.00 81.25 176 GLU A O 1
ATOM 1373 N N . GLN A 1 177 ? 18.015 -21.269 -5.340 1.00 76.25 177 GLN A N 1
ATOM 1374 C CA . GLN A 1 177 ? 16.911 -20.321 -5.516 1.00 76.25 177 GLN A CA 1
ATOM 1375 C C . GLN A 1 177 ? 15.845 -20.481 -4.431 1.00 76.25 177 GLN A C 1
ATOM 1377 O O . GLN A 1 177 ? 15.332 -19.484 -3.932 1.00 76.25 177 GLN A O 1
ATOM 1382 N N . ALA A 1 178 ? 15.520 -21.710 -4.030 1.00 78.06 178 ALA A N 1
ATOM 1383 C CA . ALA A 1 178 ? 14.578 -21.963 -2.944 1.00 78.06 178 ALA A CA 1
ATOM 1384 C C . ALA A 1 178 ? 15.105 -21.411 -1.607 1.00 78.06 178 ALA A C 1
ATOM 1386 O O . ALA A 1 178 ? 14.369 -20.731 -0.888 1.00 78.06 178 ALA A O 1
ATOM 1387 N N . ALA A 1 179 ? 16.391 -21.627 -1.309 1.00 84.62 179 ALA A N 1
ATOM 1388 C CA . ALA A 1 179 ? 17.051 -21.058 -0.136 1.00 84.62 179 ALA A CA 1
ATOM 1389 C C . ALA A 1 179 ? 17.067 -19.520 -0.178 1.00 84.62 179 ALA A C 1
ATOM 1391 O O . ALA A 1 179 ? 16.741 -18.868 0.815 1.00 84.62 179 ALA A O 1
ATOM 1392 N N . ALA A 1 180 ? 17.362 -18.931 -1.337 1.00 82.81 180 ALA A N 1
ATOM 1393 C CA . ALA A 1 180 ? 17.292 -17.491 -1.548 1.00 82.81 180 ALA A CA 1
ATOM 1394 C C . ALA A 1 180 ? 15.882 -16.930 -1.309 1.00 82.81 180 ALA A C 1
ATOM 1396 O O . ALA A 1 180 ? 15.725 -15.925 -0.618 1.00 82.81 180 ALA A O 1
ATOM 1397 N N . ILE A 1 181 ? 14.841 -17.586 -1.830 1.00 75.56 181 ILE A N 1
ATOM 1398 C CA . ILE A 1 181 ? 13.444 -17.187 -1.605 1.00 75.56 181 ILE A CA 1
ATOM 1399 C C . ILE A 1 181 ? 13.094 -17.265 -0.111 1.00 75.56 181 ILE A C 1
ATOM 1401 O O . ILE A 1 181 ? 12.464 -16.346 0.419 1.00 75.56 181 ILE A O 1
ATOM 1405 N N . ALA A 1 182 ? 13.541 -18.311 0.591 1.00 81.50 182 ALA A N 1
ATOM 1406 C CA . ALA A 1 182 ? 13.339 -18.450 2.033 1.00 81.50 182 ALA A CA 1
ATOM 1407 C C . ALA A 1 182 ? 14.032 -17.325 2.828 1.00 81.50 182 ALA A C 1
ATOM 1409 O O . ALA A 1 182 ? 13.413 -16.718 3.704 1.00 81.50 182 ALA A O 1
ATOM 1410 N N . GLN A 1 183 ? 15.270 -16.967 2.473 1.00 85.62 183 GLN A N 1
ATOM 1411 C CA . GLN A 1 183 ? 15.973 -15.830 3.077 1.00 85.62 183 GLN A CA 1
ATOM 1412 C C . GLN A 1 183 ? 15.293 -14.492 2.758 1.00 85.62 183 GLN A C 1
ATOM 1414 O O . GLN A 1 183 ? 15.161 -13.636 3.635 1.00 85.62 183 GLN A O 1
ATOM 1419 N N . ALA A 1 184 ? 14.825 -14.299 1.519 1.00 82.75 184 ALA A N 1
ATOM 1420 C CA . ALA A 1 184 ? 14.065 -13.112 1.131 1.00 82.75 184 ALA A CA 1
ATOM 1421 C C . ALA A 1 184 ? 12.831 -12.952 2.020 1.00 82.75 184 ALA A C 1
ATOM 1423 O O . ALA A 1 184 ? 12.576 -11.862 2.526 1.00 82.75 184 ALA A O 1
ATOM 1424 N N . ARG A 1 185 ? 12.101 -14.047 2.257 1.00 78.38 185 ARG A N 1
ATOM 1425 C CA . ARG A 1 185 ? 10.931 -14.075 3.139 1.00 78.38 185 ARG A CA 1
ATOM 1426 C C . ARG A 1 185 ? 11.289 -13.638 4.553 1.00 78.38 185 ARG A C 1
ATOM 1428 O O . ARG A 1 185 ? 10.646 -12.734 5.078 1.00 78.38 185 ARG A O 1
ATOM 1435 N N . GLU A 1 186 ? 12.312 -14.235 5.156 1.00 84.88 186 GLU A N 1
ATOM 1436 C CA . GLU A 1 186 ? 12.739 -13.882 6.513 1.00 84.88 186 GLU A CA 1
ATOM 1437 C C . GLU A 1 186 ? 13.101 -12.390 6.611 1.00 84.88 186 GLU A C 1
ATOM 1439 O O . GLU A 1 186 ? 12.644 -11.676 7.509 1.00 84.88 186 GLU A O 1
ATOM 1444 N N . ARG A 1 187 ? 13.827 -11.868 5.617 1.00 87.94 187 ARG A N 1
ATOM 1445 C CA . ARG A 1 187 ? 14.160 -10.440 5.530 1.00 87.94 187 ARG A CA 1
ATOM 1446 C C . ARG A 1 187 ? 12.919 -9.559 5.376 1.00 87.94 187 ARG A C 1
ATOM 1448 O O . ARG A 1 187 ? 12.829 -8.539 6.051 1.00 87.94 187 ARG A O 1
ATOM 1455 N N . LEU A 1 188 ? 11.956 -9.946 4.539 1.00 82.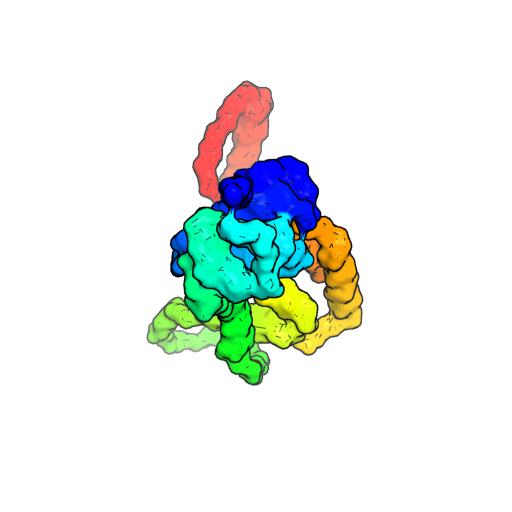44 188 LEU A N 1
ATOM 1456 C CA . LEU A 1 188 ? 10.698 -9.214 4.361 1.00 82.44 188 LEU A CA 1
ATOM 1457 C C . LEU A 1 188 ? 9.857 -9.194 5.642 1.00 82.44 188 LEU A C 1
ATOM 1459 O O . LEU A 1 188 ? 9.272 -8.162 5.956 1.00 82.44 188 LEU A O 1
ATOM 1463 N N . THR A 1 189 ? 9.829 -10.289 6.409 1.00 80.69 189 THR A N 1
ATOM 1464 C CA . THR A 1 189 ? 9.125 -10.324 7.704 1.00 80.69 189 THR A CA 1
ATOM 1465 C C . THR A 1 189 ? 9.770 -9.429 8.760 1.00 80.69 189 THR A C 1
ATOM 1467 O O . THR A 1 189 ? 9.072 -8.928 9.635 1.00 80.69 189 THR A O 1
ATOM 1470 N N . ARG A 1 190 ? 11.082 -9.181 8.648 1.00 87.38 190 ARG A N 1
ATOM 1471 C CA . ARG A 1 190 ? 11.834 -8.262 9.516 1.00 87.38 190 ARG A CA 1
ATOM 1472 C C . ARG A 1 190 ? 11.780 -6.806 9.062 1.00 87.38 190 ARG A C 1
ATOM 1474 O O . ARG A 1 190 ? 12.237 -5.939 9.803 1.00 87.38 190 ARG A O 1
ATOM 1481 N N . LEU A 1 191 ? 11.280 -6.518 7.857 1.00 86.88 191 LEU A N 1
ATOM 1482 C CA . LEU A 1 191 ? 11.152 -5.135 7.412 1.00 86.88 191 LEU A CA 1
ATOM 1483 C C . LEU A 1 191 ? 10.150 -4.405 8.298 1.00 86.88 191 LEU A C 1
ATOM 1485 O O . LEU A 1 191 ? 9.012 -4.841 8.474 1.00 86.88 191 LEU A O 1
ATOM 1489 N N . ASP A 1 192 ? 10.584 -3.255 8.798 1.00 84.81 192 ASP A N 1
ATOM 1490 C CA . ASP A 1 192 ? 9.735 -2.363 9.563 1.00 84.81 192 ASP A CA 1
ATOM 1491 C C . ASP A 1 192 ? 8.541 -1.910 8.712 1.00 84.81 192 ASP A C 1
ATOM 1493 O O . ASP A 1 192 ? 8.695 -1.239 7.687 1.00 84.81 192 ASP A O 1
ATOM 1497 N N . ARG A 1 193 ? 7.342 -2.307 9.144 1.00 81.00 193 ARG A N 1
ATOM 1498 C CA . ARG A 1 193 ? 6.075 -1.956 8.496 1.00 81.00 193 ARG A CA 1
ATOM 1499 C C . ARG A 1 193 ? 5.614 -0.534 8.837 1.00 81.00 193 ARG A C 1
ATOM 1501 O O . ARG A 1 193 ? 4.615 -0.098 8.275 1.00 81.00 193 ARG A O 1
ATOM 1508 N N . SER A 1 194 ? 6.314 0.179 9.724 1.00 80.56 194 SER A N 1
ATOM 1509 C CA . SER A 1 194 ? 6.019 1.575 10.071 1.00 80.56 194 SER A CA 1
ATOM 1510 C C . SER A 1 194 ? 6.449 2.570 8.983 1.00 80.56 194 SER A C 1
ATOM 1512 O O . SER A 1 194 ? 5.934 3.687 8.922 1.00 80.56 194 SER A O 1
ATOM 1514 N N . VAL A 1 195 ? 7.358 2.171 8.083 1.00 85.44 195 VAL A N 1
ATOM 1515 C CA . VAL A 1 195 ? 7.844 3.054 7.016 1.00 85.44 195 VAL A CA 1
ATOM 1516 C C . VAL A 1 195 ? 6.752 3.345 5.976 1.00 85.44 195 VAL A C 1
ATOM 1518 O O . VAL A 1 195 ? 5.896 2.493 5.712 1.00 85.44 195 VAL A O 1
ATOM 1521 N N . PRO A 1 196 ? 6.791 4.509 5.296 1.00 82.50 196 PRO A N 1
ATOM 1522 C CA . PRO A 1 196 ? 5.782 4.865 4.305 1.00 82.50 196 PRO A CA 1
ATOM 1523 C C . PRO A 1 196 ? 5.605 3.784 3.219 1.00 82.50 196 PRO A C 1
ATOM 1525 O O . PRO A 1 196 ? 6.603 3.264 2.706 1.00 82.50 196 PRO A O 1
ATOM 1528 N N . PRO A 1 197 ? 4.375 3.499 2.740 1.00 74.44 197 PRO A N 1
ATOM 1529 C CA . PRO A 1 197 ? 4.110 2.385 1.816 1.00 74.44 197 PRO A CA 1
ATOM 1530 C C . PRO A 1 197 ? 4.916 2.409 0.510 1.00 74.44 197 PRO A C 1
ATOM 1532 O O . PRO A 1 197 ? 5.150 1.379 -0.123 1.00 74.44 197 PRO A O 1
ATOM 1535 N N . ARG A 1 198 ? 5.318 3.594 0.039 1.00 78.19 198 ARG A N 1
ATOM 1536 C CA . ARG A 1 198 ? 6.183 3.725 -1.145 1.00 78.19 198 ARG A CA 1
ATOM 1537 C C . ARG A 1 198 ? 7.602 3.244 -0.853 1.00 78.19 198 ARG A C 1
ATOM 1539 O O . ARG A 1 198 ? 8.198 2.570 -1.691 1.00 78.19 198 ARG A O 1
ATOM 1546 N N . GLU A 1 199 ? 8.127 3.593 0.313 1.00 83.75 199 GLU A N 1
ATOM 1547 C CA . GLU A 1 199 ? 9.456 3.187 0.741 1.00 83.75 199 GLU A CA 1
ATOM 1548 C C . GLU A 1 199 ? 9.489 1.709 1.121 1.00 83.75 199 GLU A C 1
ATOM 1550 O O . GLU A 1 199 ? 10.400 1.009 0.682 1.00 83.75 199 GLU A O 1
ATOM 1555 N N . PHE A 1 200 ? 8.464 1.216 1.825 1.00 84.12 200 PHE A N 1
ATOM 1556 C CA . PHE A 1 200 ? 8.318 -0.208 2.120 1.00 84.12 200 PHE A CA 1
ATOM 1557 C C . PHE A 1 200 ? 8.389 -1.036 0.833 1.00 84.12 200 PHE A C 1
ATOM 1559 O O . PHE A 1 200 ? 9.235 -1.915 0.713 1.00 84.12 200 PHE A O 1
ATOM 1566 N N . ARG A 1 201 ? 7.587 -0.685 -0.185 1.00 79.94 201 ARG A N 1
ATOM 1567 C CA . ARG A 1 201 ? 7.610 -1.359 -1.497 1.00 79.94 201 ARG A CA 1
ATOM 1568 C C . ARG A 1 201 ? 8.979 -1.292 -2.177 1.00 79.94 201 ARG A C 1
ATOM 1570 O O . ARG A 1 201 ? 9.393 -2.262 -2.806 1.00 79.94 201 ARG A O 1
ATOM 1577 N N . ARG A 1 202 ? 9.697 -0.166 -2.060 1.00 85.88 202 ARG A N 1
ATOM 1578 C CA . ARG A 1 202 ? 11.064 -0.030 -2.594 1.00 85.88 202 ARG A CA 1
ATOM 1579 C C . ARG A 1 202 ? 12.023 -0.996 -1.892 1.00 85.88 202 ARG A C 1
ATOM 1581 O O . ARG A 1 202 ? 12.735 -1.727 -2.574 1.00 85.88 202 ARG A O 1
ATOM 1588 N N . ARG A 1 203 ? 12.018 -1.013 -0.555 1.00 88.19 203 ARG A N 1
ATOM 1589 C CA . ARG A 1 203 ? 12.871 -1.886 0.269 1.00 88.19 203 ARG A CA 1
ATOM 1590 C C . ARG A 1 203 ? 12.535 -3.363 0.048 1.00 88.19 203 ARG A C 1
ATOM 1592 O O . ARG A 1 203 ? 13.437 -4.160 -0.174 1.00 88.19 203 ARG A O 1
ATOM 1599 N N . ALA A 1 204 ? 11.251 -3.713 0.010 1.00 83.12 204 ALA A N 1
ATOM 1600 C CA . ALA A 1 204 ? 10.787 -5.070 -0.261 1.00 83.12 204 ALA A CA 1
ATOM 1601 C C . ALA A 1 204 ? 11.232 -5.563 -1.647 1.00 83.12 204 ALA A C 1
ATOM 1603 O O . ALA A 1 204 ? 11.802 -6.646 -1.771 1.00 83.12 204 ALA A O 1
ATOM 1604 N N . GLY A 1 205 ? 11.062 -4.736 -2.685 1.00 83.12 205 GLY A N 1
ATOM 1605 C CA . GLY A 1 205 ? 11.553 -5.049 -4.028 1.00 83.12 205 GLY A CA 1
ATOM 1606 C C . GLY A 1 205 ? 13.077 -5.204 -4.088 1.00 83.12 205 GLY A C 1
ATOM 1607 O O . GLY A 1 205 ? 13.582 -6.047 -4.824 1.00 83.12 205 GLY A O 1
ATOM 1608 N N . GLN A 1 206 ? 13.829 -4.428 -3.304 1.00 86.00 206 GLN A N 1
ATOM 1609 C CA . GLN A 1 206 ? 15.279 -4.586 -3.193 1.00 86.00 206 GLN A CA 1
ATOM 1610 C C . GLN A 1 206 ? 15.663 -5.922 -2.543 1.00 86.00 206 GLN A C 1
ATOM 1612 O O . GLN A 1 206 ? 16.455 -6.652 -3.129 1.00 86.00 206 GLN A O 1
ATOM 1617 N N . VAL A 1 207 ? 15.054 -6.281 -1.407 1.00 87.62 207 VAL A N 1
ATOM 1618 C CA . VAL A 1 207 ? 15.291 -7.566 -0.721 1.00 87.62 207 VAL A CA 1
ATOM 1619 C C . VAL A 1 207 ? 15.051 -8.749 -1.660 1.00 87.62 207 VAL A C 1
ATOM 1621 O O . VAL A 1 207 ? 15.885 -9.647 -1.748 1.00 87.62 207 VAL A O 1
ATOM 1624 N N . VAL A 1 208 ? 13.938 -8.727 -2.400 1.00 81.75 208 VAL A N 1
ATOM 1625 C CA . VAL A 1 208 ? 13.597 -9.775 -3.372 1.00 81.75 208 VAL A CA 1
ATOM 1626 C C . VAL A 1 208 ? 14.636 -9.868 -4.490 1.00 81.75 208 VAL A C 1
ATOM 1628 O O . VAL A 1 208 ? 15.061 -10.964 -4.848 1.00 81.75 208 VAL A O 1
ATOM 1631 N N . ARG A 1 209 ? 15.063 -8.728 -5.047 1.00 81.81 209 ARG A N 1
ATOM 1632 C CA . ARG A 1 209 ? 16.047 -8.702 -6.139 1.00 81.81 209 ARG A CA 1
ATOM 1633 C C . ARG A 1 209 ? 17.421 -9.185 -5.687 1.00 81.81 209 ARG A C 1
ATOM 1635 O O . ARG A 1 209 ? 18.027 -9.977 -6.397 1.00 81.81 209 ARG A O 1
ATOM 1642 N N . GLU A 1 210 ? 17.873 -8.756 -4.511 1.00 85.19 210 GLU A N 1
ATOM 1643 C CA . GLU A 1 210 ? 19.132 -9.211 -3.913 1.00 85.19 210 GLU A CA 1
ATOM 1644 C C . GLU A 1 210 ? 19.128 -10.719 -3.678 1.00 85.19 210 GLU A C 1
ATOM 1646 O O . GLU A 1 210 ? 20.064 -11.399 -4.084 1.00 85.19 210 GLU A O 1
ATOM 1651 N N . ALA A 1 211 ? 18.060 -11.244 -3.075 1.00 81.56 211 ALA A N 1
ATOM 1652 C CA . ALA A 1 211 ? 17.940 -12.671 -2.817 1.00 81.56 211 ALA A CA 1
ATOM 1653 C C . ALA A 1 211 ? 17.978 -13.488 -4.113 1.00 81.56 211 ALA A C 1
ATOM 1655 O O . ALA A 1 211 ? 18.694 -14.476 -4.206 1.00 81.56 211 ALA A O 1
ATOM 1656 N N . LEU A 1 212 ? 17.279 -13.035 -5.153 1.00 74.62 212 LEU A N 1
ATOM 1657 C CA . LEU A 1 212 ? 17.284 -13.697 -6.456 1.00 74.62 212 LEU A CA 1
ATOM 1658 C C . LEU A 1 212 ? 18.584 -13.516 -7.258 1.00 74.62 212 LEU A C 1
ATOM 1660 O O . LEU A 1 212 ? 18.634 -13.921 -8.421 1.00 74.62 212 LEU A O 1
ATOM 1664 N N . GLY A 1 213 ? 19.605 -12.854 -6.704 1.00 79.38 213 GLY A N 1
ATOM 1665 C CA . GLY A 1 213 ? 20.821 -12.512 -7.442 1.00 79.38 213 GLY A CA 1
ATOM 1666 C C . GLY A 1 213 ? 20.553 -11.600 -8.645 1.00 79.38 213 GLY A C 1
ATOM 1667 O O . GLY A 1 213 ? 21.387 -11.477 -9.543 1.00 79.38 213 GLY A O 1
ATOM 1668 N N . VAL A 1 214 ? 19.386 -10.945 -8.691 1.00 76.25 214 VAL A N 1
ATOM 1669 C CA . VAL A 1 214 ? 19.030 -9.983 -9.733 1.00 76.25 214 VAL A CA 1
ATOM 1670 C C . VAL A 1 214 ? 19.775 -8.698 -9.416 1.00 76.25 214 VAL A C 1
ATOM 1672 O O . VAL A 1 214 ? 19.253 -7.793 -8.763 1.00 76.25 214 VAL A O 1
ATOM 1675 N N . ARG A 1 215 ? 21.021 -8.621 -9.888 1.00 72.62 215 ARG A N 1
ATOM 1676 C CA . ARG A 1 215 ? 21.806 -7.391 -9.842 1.00 72.62 215 ARG A CA 1
ATOM 1677 C C . ARG A 1 215 ? 21.029 -6.307 -10.586 1.00 72.62 215 ARG A C 1
ATOM 1679 O O . ARG A 1 215 ? 20.667 -6.471 -11.753 1.00 72.62 215 ARG A O 1
ATOM 1686 N N . GLU A 1 216 ? 20.698 -5.223 -9.888 1.00 71.88 216 GLU A N 1
ATOM 1687 C CA . GLU A 1 216 ? 20.040 -4.086 -10.521 1.00 71.88 216 GLU A CA 1
ATOM 1688 C C . GLU A 1 216 ? 20.978 -3.546 -11.599 1.00 71.88 216 GLU A C 1
ATOM 1690 O O . GLU A 1 216 ? 22.147 -3.281 -11.320 1.00 71.88 216 GLU A O 1
ATOM 1695 N N . ARG A 1 217 ? 20.479 -3.429 -12.836 1.00 78.31 217 ARG A N 1
ATOM 1696 C CA . ARG A 1 217 ? 21.271 -2.873 -13.934 1.00 78.31 217 ARG A CA 1
ATOM 1697 C C . ARG A 1 217 ? 21.662 -1.451 -13.570 1.00 78.31 217 ARG A C 1
ATOM 1699 O O . ARG A 1 217 ? 20.829 -0.534 -13.547 1.00 78.31 217 ARG A O 1
ATOM 1706 N N . THR A 1 218 ? 22.939 -1.277 -13.288 1.00 83.31 218 THR A N 1
ATOM 1707 C CA . THR A 1 218 ? 23.525 0.018 -12.990 1.00 83.31 218 THR A CA 1
ATOM 1708 C C . THR A 1 218 ? 23.433 0.921 -14.222 1.00 83.31 218 THR A C 1
ATOM 1710 O O . THR A 1 218 ? 23.107 0.488 -15.335 1.00 83.31 218 THR A O 1
ATOM 1713 N N . ALA A 1 219 ? 23.666 2.221 -14.037 1.00 79.31 219 ALA A N 1
ATOM 1714 C CA . ALA A 1 219 ? 23.832 3.121 -15.178 1.00 79.31 219 ALA A CA 1
ATOM 1715 C C . ALA A 1 219 ? 24.981 2.643 -16.084 1.00 79.31 219 ALA A C 1
ATOM 1717 O O . ALA A 1 219 ? 24.862 2.710 -17.303 1.00 79.31 219 ALA A O 1
ATOM 1718 N N . LEU A 1 220 ? 26.034 2.074 -15.484 1.00 80.44 220 LEU A N 1
ATOM 1719 C CA . LEU A 1 220 ? 27.159 1.491 -16.200 1.00 80.44 220 LEU A CA 1
ATOM 1720 C C . LEU A 1 220 ? 26.751 0.254 -17.007 1.00 80.44 220 LEU A C 1
ATOM 1722 O O . LEU A 1 220 ? 27.089 0.186 -18.178 1.00 80.44 220 LEU A O 1
ATOM 1726 N N . ASP A 1 221 ? 25.972 -0.675 -16.445 1.00 81.25 221 ASP A N 1
ATOM 1727 C CA . ASP A 1 221 ? 25.519 -1.870 -17.182 1.00 81.25 221 ASP A CA 1
ATOM 1728 C C . ASP A 1 221 ? 24.696 -1.486 -18.416 1.00 81.25 221 ASP A C 1
ATOM 1730 O O . ASP A 1 221 ? 24.875 -2.038 -19.500 1.00 81.25 221 ASP A O 1
ATOM 1734 N N . ARG A 1 222 ? 23.813 -0.491 -18.266 1.00 86.00 222 ARG A N 1
ATOM 1735 C CA . ARG A 1 222 ? 23.036 0.057 -19.384 1.00 86.00 222 ARG A CA 1
ATOM 1736 C C . ARG A 1 222 ? 23.920 0.747 -20.411 1.00 86.00 222 ARG A C 1
ATOM 1738 O O . ARG A 1 222 ? 23.687 0.575 -21.602 1.00 86.00 222 ARG A O 1
ATOM 1745 N N . LEU A 1 223 ? 24.925 1.495 -19.960 1.00 88.06 223 LEU A N 1
ATOM 1746 C CA . LEU A 1 223 ? 25.887 2.136 -20.846 1.00 88.06 223 LEU A CA 1
ATOM 1747 C C . LEU A 1 223 ? 26.702 1.096 -21.615 1.00 88.06 223 LEU A C 1
ATOM 1749 O O . LEU A 1 223 ? 26.856 1.250 -22.814 1.00 88.06 223 LEU A O 1
ATOM 1753 N N . VAL A 1 224 ? 27.171 0.030 -20.965 1.00 90.06 224 VAL A N 1
ATOM 1754 C CA . VAL A 1 224 ? 27.917 -1.065 -21.603 1.00 90.06 224 VAL A CA 1
ATOM 1755 C C . VAL A 1 224 ? 27.049 -1.786 -22.634 1.00 90.06 224 VAL A C 1
ATOM 1757 O O . VAL A 1 224 ? 27.488 -2.001 -23.762 1.00 90.06 224 VAL A O 1
ATOM 1760 N N . GLU A 1 225 ? 25.801 -2.118 -22.292 1.00 87.81 225 GLU A N 1
ATOM 1761 C CA . GLU A 1 225 ? 24.864 -2.738 -23.237 1.00 87.81 225 GLU A CA 1
ATOM 1762 C C . GLU A 1 225 ? 24.532 -1.826 -24.421 1.00 87.81 225 GLU A C 1
ATOM 1764 O O . GLU A 1 225 ? 24.455 -2.299 -25.556 1.00 87.81 225 GLU A O 1
ATOM 1769 N N . TRP A 1 226 ? 24.310 -0.534 -24.165 1.00 93.81 226 TRP A N 1
ATOM 1770 C CA . TRP A 1 226 ? 24.086 0.454 -25.215 1.00 93.81 226 TRP A CA 1
ATOM 1771 C C . TRP A 1 226 ? 25.328 0.584 -26.093 1.00 93.81 226 TRP A C 1
ATOM 1773 O O . TRP A 1 226 ? 25.222 0.464 -27.306 1.00 93.81 226 TRP A O 1
ATOM 1783 N N . TRP A 1 227 ? 26.508 0.719 -25.487 1.00 94.62 227 TRP A N 1
ATOM 1784 C CA . TRP A 1 227 ? 27.784 0.849 -26.180 1.00 94.62 227 TRP A CA 1
ATOM 1785 C C . TRP A 1 227 ? 28.024 -0.330 -27.115 1.00 94.62 227 TRP A C 1
ATOM 1787 O O . TRP A 1 227 ? 28.367 -0.127 -28.275 1.00 94.62 227 TRP A O 1
ATOM 1797 N N . ALA A 1 228 ? 27.767 -1.557 -26.653 1.00 93.88 228 ALA A N 1
ATOM 1798 C CA . ALA A 1 228 ? 27.897 -2.768 -27.459 1.00 93.88 228 ALA A CA 1
ATOM 1799 C C . ALA A 1 228 ? 27.000 -2.764 -28.712 1.00 93.88 228 ALA A C 1
ATOM 1801 O O . ALA A 1 228 ? 27.368 -3.366 -29.717 1.00 93.88 228 ALA A O 1
ATOM 1802 N N . LYS A 1 229 ? 25.854 -2.076 -28.665 1.00 93.75 229 LYS A N 1
ATOM 1803 C CA . LYS A 1 229 ? 24.879 -1.988 -29.765 1.00 93.75 229 LYS A CA 1
ATOM 1804 C C . LYS A 1 229 ? 25.015 -0.725 -30.614 1.00 93.75 229 LYS A C 1
ATOM 1806 O O . LYS A 1 229 ? 24.562 -0.728 -31.751 1.00 93.75 229 LYS A O 1
ATOM 1811 N N . ALA A 1 230 ? 25.594 0.333 -30.057 1.00 93.00 230 ALA A N 1
ATOM 1812 C CA . ALA A 1 230 ? 25.735 1.623 -30.709 1.00 93.00 230 ALA A CA 1
ATOM 1813 C C . ALA A 1 230 ? 26.690 1.533 -31.904 1.00 93.00 230 ALA A C 1
ATOM 1815 O O . ALA A 1 230 ? 27.743 0.888 -31.831 1.00 93.00 230 ALA A O 1
ATOM 1816 N N . SER A 1 231 ? 26.326 2.220 -32.981 1.00 96.88 231 SER A N 1
ATOM 1817 C CA . SER A 1 231 ? 27.186 2.452 -34.138 1.00 96.88 231 SER A CA 1
ATOM 1818 C C . SER A 1 231 ? 28.414 3.288 -33.762 1.00 96.88 231 SER A C 1
ATOM 1820 O O . SER A 1 231 ? 28.462 3.950 -32.721 1.00 96.88 231 SER A O 1
ATOM 1822 N N . GLU A 1 232 ? 29.438 3.277 -34.614 1.00 97.06 232 GLU A N 1
ATOM 1823 C CA . GLU A 1 232 ? 30.642 4.074 -34.374 1.00 97.06 232 GLU A CA 1
ATOM 1824 C C . GLU A 1 232 ? 30.343 5.582 -34.339 1.00 97.06 232 GLU A C 1
ATOM 1826 O O . GLU A 1 232 ? 30.901 6.301 -33.511 1.00 97.06 232 GLU A O 1
ATOM 1831 N N . GLU A 1 233 ? 29.412 6.052 -35.173 1.00 96.69 233 GLU A N 1
ATOM 1832 C CA . GLU A 1 233 ? 28.962 7.447 -35.179 1.00 96.69 233 GLU A CA 1
ATOM 1833 C C . GLU A 1 233 ? 28.279 7.834 -33.862 1.00 96.69 233 GLU A C 1
ATOM 1835 O O . GLU A 1 233 ? 28.621 8.860 -33.273 1.00 96.69 233 GLU A O 1
ATOM 1840 N N . GLU A 1 234 ? 27.384 6.989 -33.341 1.00 95.50 234 GLU A N 1
ATOM 1841 C CA . GLU A 1 234 ? 26.727 7.210 -32.046 1.00 95.50 234 GLU A CA 1
ATOM 1842 C C . GLU A 1 234 ? 27.728 7.206 -30.886 1.00 95.50 234 GLU A C 1
ATOM 1844 O O . GLU A 1 234 ? 27.646 8.050 -29.991 1.00 95.50 234 GLU A O 1
ATOM 1849 N N . ARG A 1 235 ? 28.712 6.295 -30.908 1.00 97.19 235 ARG A N 1
ATOM 1850 C CA . ARG A 1 235 ? 29.788 6.254 -29.904 1.00 97.19 235 ARG A CA 1
ATOM 1851 C C . ARG A 1 235 ? 30.634 7.526 -29.945 1.00 97.19 235 ARG A C 1
ATOM 1853 O O . ARG A 1 235 ? 30.903 8.107 -28.895 1.00 97.19 235 ARG A O 1
ATOM 1860 N N . ARG A 1 236 ? 31.023 7.993 -31.139 1.00 96.06 236 ARG A N 1
ATOM 1861 C CA . ARG A 1 236 ? 31.782 9.245 -31.317 1.00 96.06 236 ARG A CA 1
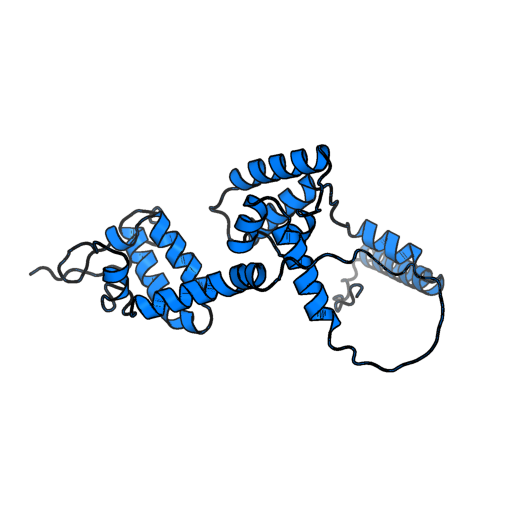ATOM 1862 C C . ARG A 1 236 ? 30.981 10.461 -30.852 1.00 96.06 236 ARG A C 1
ATOM 1864 O O . ARG A 1 236 ? 31.530 11.310 -30.153 1.00 96.06 236 ARG A O 1
ATOM 1871 N N . ALA A 1 237 ? 29.695 10.533 -31.194 1.00 94.62 237 ALA A N 1
ATOM 1872 C CA . ALA A 1 237 ? 28.812 11.608 -30.752 1.00 94.62 237 ALA A CA 1
ATOM 1873 C C . ALA A 1 237 ? 28.675 11.634 -29.221 1.00 94.62 237 ALA A C 1
ATOM 1875 O O . ALA A 1 237 ? 28.817 12.694 -28.613 1.00 94.62 237 ALA A O 1
ATOM 1876 N N . PHE A 1 238 ? 28.485 10.468 -28.595 1.00 94.00 238 PHE A N 1
ATOM 1877 C CA . PHE A 1 238 ? 28.415 10.350 -27.140 1.00 94.00 238 PHE A CA 1
ATOM 1878 C C . PHE A 1 238 ? 29.710 10.807 -26.463 1.00 94.00 238 PHE A C 1
ATOM 1880 O O . PHE A 1 238 ? 29.648 11.597 -25.524 1.00 94.00 238 PHE A O 1
ATOM 1887 N N . LEU A 1 239 ? 30.880 10.359 -26.937 1.00 96.00 239 LEU A N 1
ATOM 1888 C CA . LEU A 1 239 ? 32.170 10.777 -26.370 1.00 96.00 239 LEU A CA 1
ATOM 1889 C C . LEU A 1 239 ? 32.383 12.284 -26.495 1.00 96.00 239 LEU A C 1
ATOM 1891 O O . LEU A 1 239 ? 32.741 12.921 -25.511 1.00 96.00 239 LEU A O 1
ATOM 1895 N N . LYS A 1 240 ? 32.077 12.865 -27.661 1.00 94.69 240 LYS A N 1
ATOM 1896 C CA . LYS A 1 240 ? 32.153 14.315 -27.861 1.00 94.69 240 LYS A CA 1
ATOM 1897 C C . LYS A 1 240 ? 31.256 15.067 -26.874 1.00 94.69 240 LYS A C 1
ATOM 1899 O O . LYS A 1 240 ? 31.689 16.041 -26.270 1.00 94.69 240 LYS A O 1
ATOM 1904 N N . GLU A 1 241 ? 30.030 14.589 -26.661 1.00 93.88 241 GLU A N 1
ATOM 1905 C CA . GLU A 1 241 ? 29.112 15.181 -25.684 1.00 93.88 241 GLU A CA 1
ATOM 1906 C C . GLU A 1 241 ? 29.652 15.086 -24.246 1.00 93.88 241 GLU A C 1
ATOM 1908 O O . GLU A 1 241 ? 29.525 16.042 -23.479 1.00 93.88 241 GLU A O 1
ATOM 1913 N N . ARG A 1 242 ? 30.262 13.950 -23.869 1.00 93.62 242 ARG A N 1
ATOM 1914 C CA . ARG A 1 242 ? 30.891 13.777 -22.549 1.00 93.62 242 ARG A CA 1
ATOM 1915 C C . ARG A 1 242 ? 32.087 14.715 -22.370 1.00 93.62 242 ARG A C 1
ATOM 1917 O O . ARG A 1 242 ? 32.175 15.355 -21.326 1.00 93.62 242 ARG A O 1
ATOM 1924 N N . ASP A 1 243 ? 32.956 14.831 -23.372 1.00 93.94 243 ASP A N 1
ATOM 1925 C CA . ASP A 1 243 ? 34.122 15.723 -23.347 1.00 93.94 243 ASP A CA 1
ATOM 1926 C C . ASP A 1 243 ? 33.702 17.192 -23.221 1.00 93.94 243 ASP A C 1
ATOM 1928 O O . ASP A 1 243 ? 34.258 17.938 -22.413 1.00 93.94 243 ASP A O 1
ATOM 1932 N N . ASP A 1 244 ? 32.673 17.604 -23.966 1.00 91.62 244 ASP A N 1
ATOM 1933 C CA . ASP A 1 244 ? 32.121 18.956 -23.880 1.00 91.62 244 ASP A CA 1
ATOM 1934 C C . ASP A 1 244 ? 31.474 19.225 -22.509 1.00 91.62 244 ASP A C 1
ATOM 1936 O O . ASP A 1 244 ? 31.547 20.346 -22.002 1.00 91.62 244 ASP A O 1
ATOM 1940 N N . GLU A 1 245 ? 30.852 18.221 -21.882 1.00 90.00 245 GLU A N 1
ATOM 1941 C CA . GLU A 1 245 ? 30.318 18.335 -20.518 1.00 90.00 245 GLU A CA 1
ATOM 1942 C C . GLU A 1 245 ? 31.438 18.466 -19.476 1.00 90.00 245 GLU A C 1
ATOM 1944 O O . GLU A 1 245 ? 31.341 19.315 -18.591 1.00 90.00 245 GLU A O 1
ATOM 1949 N N . VAL A 1 246 ? 32.523 17.694 -19.606 1.00 92.12 246 VAL A N 1
ATOM 1950 C CA . VAL A 1 246 ? 33.696 17.798 -18.722 1.00 92.12 246 VAL A CA 1
ATOM 1951 C C . VAL A 1 246 ? 34.355 19.171 -18.845 1.00 92.12 246 VAL A C 1
ATOM 1953 O O . VAL A 1 246 ? 34.616 19.800 -17.821 1.00 92.12 246 VAL A O 1
ATOM 1956 N N . ARG A 1 247 ? 34.562 19.681 -20.068 1.00 92.19 247 ARG A N 1
ATOM 1957 C CA . ARG A 1 247 ? 35.099 21.038 -20.279 1.00 92.19 247 ARG A CA 1
ATOM 1958 C C . ARG A 1 247 ? 34.232 22.098 -19.605 1.00 92.19 247 ARG A C 1
ATOM 1960 O O . ARG A 1 247 ? 34.746 22.902 -18.841 1.00 92.19 247 ARG A O 1
ATOM 1967 N N . ARG A 1 248 ? 32.908 22.037 -19.779 1.00 87.81 248 ARG A N 1
ATOM 1968 C CA . ARG A 1 248 ? 31.990 22.988 -19.126 1.00 87.81 248 ARG A CA 1
ATOM 1969 C C . ARG A 1 248 ? 32.076 22.962 -17.603 1.00 87.81 248 ARG A C 1
ATOM 1971 O O . ARG A 1 248 ? 32.008 24.022 -16.987 1.00 87.81 248 ARG A O 1
ATOM 1978 N N . LEU A 1 249 ? 32.193 21.773 -17.008 1.00 88.94 249 LEU A N 1
ATOM 1979 C CA . LEU A 1 249 ? 32.343 21.630 -15.558 1.00 88.94 249 LEU A CA 1
ATOM 1980 C C . LEU A 1 249 ? 33.654 22.250 -15.060 1.00 88.94 249 LEU A C 1
ATOM 1982 O O . LEU A 1 249 ? 33.657 22.857 -13.993 1.00 88.94 249 LEU A O 1
ATOM 1986 N N . LEU A 1 250 ? 34.738 22.133 -15.832 1.00 92.75 250 LEU A N 1
ATOM 1987 C CA . LEU A 1 250 ? 36.020 22.771 -15.520 1.00 92.75 250 LEU A CA 1
ATOM 1988 C C . LEU A 1 250 ? 35.966 24.296 -15.678 1.00 92.75 250 LEU A C 1
ATOM 1990 O O . LEU A 1 250 ? 36.524 25.012 -14.852 1.00 92.75 250 LEU A O 1
ATOM 1994 N N . ASP A 1 251 ? 35.233 24.789 -16.674 1.00 94.19 251 ASP A N 1
ATOM 1995 C CA . ASP A 1 251 ? 35.090 26.222 -16.959 1.00 94.19 251 ASP A CA 1
ATOM 1996 C C . ASP A 1 251 ? 34.084 26.933 -16.029 1.00 94.19 251 ASP A C 1
ATOM 1998 O O . ASP A 1 251 ? 33.807 28.121 -16.195 1.00 94.19 251 ASP A O 1
ATOM 2002 N N . GLY A 1 252 ? 33.472 26.218 -15.075 1.00 91.75 252 GLY A N 1
ATOM 2003 C CA . GLY A 1 252 ? 32.451 26.764 -14.171 1.00 91.75 252 GLY A CA 1
ATOM 2004 C C . GLY A 1 252 ? 31.159 27.196 -14.876 1.00 91.75 252 GLY A C 1
ATOM 2005 O O . GLY A 1 252 ? 30.336 27.907 -14.295 1.00 91.75 252 GLY A O 1
ATOM 2006 N N . SER A 1 253 ? 30.961 26.779 -16.128 1.00 89.19 253 SER A N 1
ATOM 2007 C CA . SER A 1 253 ? 29.781 27.142 -16.907 1.00 89.19 253 SER A CA 1
ATOM 2008 C C . SER A 1 253 ? 28.553 26.370 -16.411 1.00 89.19 253 SER A C 1
ATOM 2010 O O . SER A 1 253 ? 28.614 25.146 -16.257 1.00 89.19 253 SER A O 1
ATOM 2012 N N . PRO A 1 254 ? 27.407 27.038 -16.177 1.00 82.12 254 PRO A N 1
ATOM 2013 C CA . PRO A 1 254 ? 26.204 26.367 -15.708 1.00 82.12 254 PRO A CA 1
ATOM 2014 C C . PRO A 1 254 ? 25.734 25.333 -16.736 1.00 82.12 254 PRO A C 1
ATOM 2016 O O . PRO A 1 254 ? 25.595 25.622 -17.926 1.00 82.12 254 PRO A O 1
ATOM 2019 N N . SER A 1 255 ? 25.482 24.109 -16.267 1.00 80.06 255 SER A N 1
ATOM 2020 C CA . SER A 1 255 ? 25.043 23.017 -17.134 1.00 80.06 255 SER A CA 1
ATOM 2021 C C . SER A 1 255 ? 23.680 23.358 -17.754 1.00 80.06 255 SER A C 1
ATOM 2023 O O . SER A 1 255 ? 22.748 23.705 -17.015 1.00 80.06 255 SER A O 1
ATOM 2025 N N . PRO A 1 256 ? 23.518 23.279 -19.090 1.00 78.25 256 PRO A N 1
ATOM 2026 C CA . PRO A 1 256 ? 22.216 23.475 -19.708 1.00 78.25 256 PRO A CA 1
ATOM 2027 C C . PRO A 1 256 ? 21.258 22.431 -19.137 1.00 78.25 256 PRO A C 1
ATOM 2029 O O . PRO A 1 256 ? 21.574 21.240 -19.105 1.00 78.25 256 PRO A O 1
ATOM 2032 N N . LYS A 1 257 ? 20.090 22.876 -18.657 1.00 76.81 257 LYS A N 1
ATOM 2033 C CA . LYS A 1 257 ? 19.057 21.980 -18.125 1.00 76.81 257 LYS A CA 1
ATOM 2034 C C . LYS A 1 257 ? 18.782 20.895 -19.165 1.00 76.81 257 LYS A C 1
ATOM 2036 O O . LYS A 1 257 ? 18.197 21.182 -20.208 1.00 76.81 257 LYS A O 1
ATOM 2041 N N . ARG A 1 258 ? 19.216 19.660 -18.892 1.00 68.62 258 ARG A N 1
ATOM 2042 C CA . ARG A 1 258 ? 18.939 18.511 -19.758 1.00 68.62 258 ARG A CA 1
ATOM 2043 C C . ARG A 1 258 ? 17.428 18.368 -19.890 1.00 68.62 258 ARG A C 1
ATOM 2045 O O . ARG A 1 258 ? 16.767 17.908 -18.961 1.00 68.62 258 ARG A O 1
ATOM 2052 N N . GLN A 1 259 ? 16.876 18.741 -21.041 1.00 63.91 259 GLN A N 1
ATOM 2053 C CA . GLN A 1 259 ? 15.558 18.260 -21.433 1.00 63.91 259 GLN A CA 1
ATOM 2054 C C . GLN A 1 259 ? 15.703 16.748 -21.608 1.00 63.91 259 GLN A C 1
ATOM 2056 O O . GLN A 1 259 ? 16.515 16.290 -22.409 1.00 63.91 259 GLN A O 1
ATOM 2061 N N . GLY A 1 260 ? 15.027 15.978 -20.755 1.00 53.81 260 GLY A N 1
ATOM 2062 C CA . GLY A 1 260 ? 15.272 14.552 -20.565 1.00 53.81 260 GLY A CA 1
ATOM 2063 C C . GLY A 1 260 ? 15.038 13.707 -21.816 1.00 53.81 260 GLY A C 1
ATOM 2064 O O . GLY A 1 260 ? 13.992 13.090 -21.955 1.00 53.81 260 GLY A O 1
ATOM 2065 N N . ARG A 1 261 ? 16.045 13.594 -22.684 1.00 54.62 261 ARG A N 1
ATOM 2066 C CA . ARG A 1 261 ? 16.256 12.414 -23.525 1.00 54.62 261 ARG A CA 1
ATOM 2067 C C . ARG A 1 261 ? 17.109 11.439 -22.722 1.00 54.62 261 ARG A C 1
ATOM 2069 O O . ARG A 1 261 ? 18.332 11.495 -22.772 1.00 54.62 261 ARG A O 1
ATOM 2076 N N . MET A 1 262 ? 16.481 10.582 -21.923 1.00 50.28 262 MET A N 1
ATOM 2077 C CA . MET A 1 262 ? 17.150 9.376 -21.430 1.00 50.28 262 MET A CA 1
ATOM 2078 C C . MET A 1 262 ? 16.619 8.183 -22.214 1.00 50.28 262 MET A C 1
ATOM 2080 O O . MET A 1 262 ? 15.415 7.954 -22.208 1.00 50.28 262 MET A O 1
ATOM 2084 N N . PHE A 1 263 ? 17.547 7.496 -22.886 1.00 52.56 263 PHE A N 1
ATOM 2085 C CA . PHE A 1 263 ? 17.476 6.160 -23.487 1.00 52.56 263 PHE A CA 1
ATOM 2086 C C . PHE A 1 263 ? 16.116 5.454 -23.329 1.00 52.56 263 PHE A C 1
ATOM 2088 O O . PHE A 1 263 ? 15.833 4.883 -22.272 1.00 52.56 263 PHE A O 1
ATOM 2095 N N . GLY A 1 264 ? 15.296 5.534 -24.383 1.00 42.19 264 GLY A N 1
ATOM 2096 C CA . GLY A 1 264 ? 14.115 4.687 -24.578 1.00 42.19 264 GLY A CA 1
ATOM 2097 C C . GLY A 1 264 ? 14.492 3.325 -25.136 1.00 42.19 264 GLY A C 1
ATOM 2098 O O . GLY A 1 264 ? 15.497 3.265 -25.881 1.00 42.19 264 GLY A O 1
#

Sequence (264 aa):
MHEVDPGYGDPLASIGSEEWAKRWRLEFQGIAQDMPSAPERGLRYYQLGEKHRAWTLITDAEGKHFPTWEAFCAYRQPWGLGMDPVKFKAFIDAAVGPREADLITVSPGEDKGGRPRKGEETSASDAEVSGGASDRKAGKLRAILRAPEQVQDLYKEGLIRQTDAAKLGPRSPTPEQAAAIAQARERLTRLDRSVPPREFRRRAGQVVREALGVRERTALDRLVEWWAKASEEERRAFLKERDDEVRRLLDGSPSPKRQGRMFG